Protein AF-A0A521RA82-F1 (afdb_monomer)

Secondary structure (DSSP, 8-state):
-HHHHHHHHHHHHHHTT-S--TTS---HHHHTT---S--TT--HHHHHHHTT-----TTSS-HHHHHHHHHHTT-TT-TTBTTTB---SS----TT----SS--TT--GGGS----TT-TTEETTTTEEB-SSGGGGTTSEEEEE--SSTT--PPPEEEEE-TTTHHHHHHHHHHHT-SSEEEEEEESSPP-THHHHHHHHHHHHHHHHT---EEEEEEE--SS----HHHHHHHHTTTGGGSTT---EEEEEEEEEE-TTTTS-S-EE----EEEETT-

Nearest PDB structures (foldseek):
  1v0s-assembly1_A  TM=8.852E-01  e=9.600E-07  Streptomyces sp. PMF
  1v0v-assembly1_A  TM=9.010E-01  e=1.698E-06  Streptomyces sp. PMF
  1v0t-assembly1_A  TM=9.038E-01  e=2.482E-06  Streptomyces sp. PMF
  1v0w-assembly1_A  TM=8.804E-01  e=2.053E-06  Streptomyces sp. PMF
  1f0i-assembly1_A  TM=8.770E-01  e=4.677E-06  Streptomyces sp. PMF

Foldseek 3Di:
DVVVVVVVVVVVVVVVVPDDQQPDPDDPVVLVVPQDPDDPSNDPVSLCVVLVQDQFDPPDPCSPVVNVVSVCSSVVPCPCEVPVDYDDPPDDQPPPNDDDFLPDPPDDPVPWDDADAPDDQPDPQQRFHWDDAQVVQPRFGWDFAFDPAAPDPDDTTIGTDTRGLVVLRVVLVQLLPFQAEKEWEAEDDDDDRSNLSSLLRSLLNQQQVLHQYEYEYEYWYFPDDWYPQVVSQCSSCVNSVPRPNGNYHYYGDYDWPDDCVDPDSHGGTGHDGDMQGPND

pLDDT: mean 85.61, std 17.02, range [41.25, 98.88]

Solvent-accessible surface area (backbone atoms only — not comparable to full-atom values): 16487 Å² total; per-residue (Å²): 119,70,71,63,54,56,53,50,53,50,52,51,57,58,60,66,71,67,62,78,65,53,83,54,89,61,56,67,78,56,57,66,72,67,76,66,83,90,51,99,76,54,51,70,67,57,50,30,63,77,49,69,46,60,84,56,54,81,86,50,98,54,33,65,63,46,37,52,56,33,54,42,54,81,36,84,83,51,84,43,60,78,74,80,48,77,88,84,78,90,82,80,80,57,101,72,61,81,83,63,75,64,78,65,82,100,60,59,77,89,76,53,38,69,73,62,77,79,49,90,80,27,44,82,71,56,23,29,44,61,34,94,42,46,85,71,25,78,80,26,42,46,38,75,50,79,65,94,54,64,93,59,95,64,81,73,42,33,26,33,28,30,58,54,51,62,52,34,54,54,53,19,55,55,59,40,64,45,64,47,29,35,42,37,36,31,45,56,72,72,77,56,63,44,47,35,40,20,51,19,50,16,46,23,38,35,14,66,66,48,39,60,28,44,35,42,36,43,31,11,36,62,83,93,62,77,62,65,33,68,62,51,45,54,60,39,40,56,67,26,74,74,38,84,73,44,42,53,47,80,48,55,45,59,41,59,81,33,44,74,92,49,104,38,81,35,75,39,47,50,73,55,77,50,77,42,39,61,88,103

Sequence (280 aa):
MFGRIVLLLIFVLVGSCSGDLPSSSMDGARAERAFGLLRSSASLVALMRDRDIRPPDLSAPDPLQQLRQELAKSDPSGAFAGMTYDLTRGNTLTVDWLVQTPNRWGRRADDLTWFAMGCKECEPDISLPICATDADCNGGTCAAIWPRTPGRRTTARKVCLGHSDALPVRIHDLVASARDSVDIVELQPAPSGRFTAALRAAIAQLAFSRRKVEVRVLIGQFPPEGVDAAAFLKELVETARSVPGSRVTVSVSAMRSCTVLESCNSFSWNHGKFIVVDGR

Mean predicted aligned error: 9.51 Å

Radius of gyration: 24.79 Å; Cα contacts (8 Å, |Δi|>4): 405; chains: 1; bounding box: 59×73×59 Å

Structure (mmCIF, N/CA/C/O backbone):
data_AF-A0A521RA82-F1
#
_entry.id   AF-A0A521RA82-F1
#
loop_
_atom_site.group_PDB
_atom_site.id
_atom_site.type_symbol
_atom_site.label_atom_id
_atom_site.label_alt_id
_atom_site.label_comp_id
_atom_site.label_asym_id
_atom_site.label_entity_id
_atom_site.label_seq_id
_atom_site.pdbx_PDB_ins_code
_atom_site.Cartn_x
_atom_site.Cartn_y
_atom_site.Cartn_z
_atom_site.occupancy
_atom_site.B_iso_or_equiv
_atom_site.auth_seq_id
_atom_site.auth_comp_id
_atom_site.auth_asym_id
_atom_site.auth_atom_id
_atom_site.pdbx_PDB_model_num
ATOM 1 N N . MET A 1 1 ? 27.747 53.026 -10.487 1.00 52.88 1 MET A N 1
ATOM 2 C CA . MET A 1 1 ? 27.985 51.743 -9.782 1.00 52.88 1 MET A CA 1
ATOM 3 C C . MET A 1 1 ? 26.720 50.878 -9.703 1.00 52.88 1 MET A C 1
ATOM 5 O O . MET A 1 1 ? 26.810 49.697 -10.001 1.00 52.88 1 MET A O 1
ATOM 9 N N . PHE A 1 2 ? 25.538 51.458 -9.447 1.00 50.78 2 PHE A N 1
ATOM 10 C CA . PHE A 1 2 ? 24.244 50.746 -9.430 1.00 50.78 2 PHE A CA 1
ATOM 11 C C . PHE A 1 2 ? 23.845 50.045 -10.746 1.00 50.78 2 PHE A C 1
ATOM 13 O O . PHE A 1 2 ? 23.372 48.915 -10.715 1.00 50.78 2 PHE A O 1
ATOM 20 N N . GLY A 1 3 ? 24.104 50.651 -11.912 1.00 47.03 3 GLY A N 1
ATOM 21 C CA . GLY A 1 3 ? 23.714 50.061 -13.206 1.00 47.03 3 GLY A CA 1
ATOM 22 C C . GLY A 1 3 ? 24.419 48.743 -13.564 1.00 47.03 3 GLY A C 1
ATOM 23 O O . GLY A 1 3 ? 23.848 47.919 -14.269 1.00 47.03 3 GLY A O 1
ATOM 24 N N . ARG A 1 4 ? 25.631 48.499 -13.040 1.00 49.22 4 ARG A N 1
ATOM 25 C CA . ARG A 1 4 ? 26.371 47.244 -13.280 1.00 49.22 4 ARG A CA 1
ATOM 26 C C . ARG A 1 4 ? 25.844 46.072 -12.445 1.00 49.22 4 ARG A C 1
ATOM 28 O O . ARG A 1 4 ? 25.931 44.940 -12.898 1.00 49.22 4 ARG A O 1
ATOM 35 N N . ILE A 1 5 ? 25.272 46.342 -11.270 1.00 57.19 5 ILE A N 1
ATOM 36 C CA . ILE A 1 5 ? 24.710 45.314 -10.377 1.00 57.19 5 ILE A CA 1
ATOM 37 C C . ILE A 1 5 ? 23.342 44.846 -10.894 1.00 57.19 5 ILE A C 1
ATOM 39 O O . ILE A 1 5 ? 23.067 43.650 -10.904 1.00 57.19 5 ILE A O 1
ATOM 43 N N . VAL A 1 6 ? 22.523 45.769 -11.409 1.00 61.41 6 VAL A N 1
ATOM 44 C CA . VAL A 1 6 ? 21.220 45.438 -12.013 1.00 61.41 6 VAL A CA 1
ATOM 45 C C . VAL A 1 6 ? 21.391 44.591 -13.278 1.00 61.41 6 VAL A C 1
ATOM 47 O O . VAL A 1 6 ? 20.673 43.610 -13.454 1.00 61.41 6 VAL A O 1
ATOM 50 N N . LEU A 1 7 ? 22.383 44.897 -14.124 1.00 52.72 7 LEU A N 1
ATOM 51 C CA . LEU A 1 7 ? 22.653 44.098 -15.325 1.00 52.72 7 LEU A CA 1
ATOM 52 C C . LEU A 1 7 ? 23.133 42.673 -14.992 1.00 52.72 7 LEU A C 1
ATOM 54 O O . LEU A 1 7 ? 22.752 41.726 -15.672 1.00 52.72 7 LEU A O 1
ATOM 58 N N . LEU A 1 8 ? 23.934 42.514 -13.932 1.00 54.47 8 LEU A N 1
ATOM 59 C CA . LEU A 1 8 ? 24.414 41.209 -13.458 1.00 54.47 8 LEU A CA 1
ATOM 60 C C . LEU A 1 8 ? 23.275 40.348 -12.894 1.00 54.47 8 LEU A C 1
ATOM 62 O O . LEU A 1 8 ? 23.209 39.162 -13.196 1.00 54.47 8 LEU A O 1
ATOM 66 N N . LEU A 1 9 ? 22.341 40.945 -12.147 1.00 54.53 9 LEU A N 1
ATOM 67 C CA . LEU A 1 9 ? 21.148 40.252 -11.646 1.00 54.53 9 LEU A CA 1
ATOM 68 C C . LEU A 1 9 ? 20.212 39.806 -12.777 1.00 54.53 9 LEU A C 1
ATOM 70 O O . LEU A 1 9 ? 19.693 38.694 -12.727 1.00 54.53 9 LEU A O 1
ATOM 74 N N . ILE A 1 10 ? 20.042 40.624 -13.821 1.00 56.25 10 ILE A N 1
ATOM 75 C CA . ILE A 1 10 ? 19.239 40.258 -14.997 1.00 56.25 10 ILE A CA 1
ATOM 76 C C . ILE A 1 10 ? 19.917 39.132 -15.795 1.00 56.25 10 ILE A C 1
ATOM 78 O O . ILE A 1 10 ? 19.240 38.192 -16.197 1.00 56.25 10 ILE A O 1
ATOM 82 N N . PHE A 1 11 ? 21.244 39.156 -15.972 1.00 52.31 11 PHE A N 1
ATOM 83 C CA . PHE A 1 11 ? 21.958 38.062 -16.648 1.00 52.31 11 PHE A CA 1
ATOM 84 C C . PHE A 1 11 ? 21.921 36.744 -15.864 1.00 52.31 11 PHE A C 1
ATOM 86 O O . PHE A 1 11 ? 21.787 35.685 -16.474 1.00 52.31 11 PHE A O 1
ATOM 93 N N . VAL A 1 12 ? 21.976 36.794 -14.528 1.00 53.94 12 VAL A N 1
ATOM 94 C CA . VAL A 1 12 ? 21.798 35.604 -13.682 1.00 53.94 12 VAL A CA 1
ATOM 95 C C . VAL A 1 12 ? 20.363 35.077 -13.793 1.00 53.94 12 VAL A C 1
ATOM 97 O O . VAL A 1 12 ? 20.180 33.893 -14.047 1.00 53.94 12 VAL A O 1
ATOM 100 N N . LEU A 1 13 ? 19.344 35.941 -13.723 1.00 49.44 13 LEU A N 1
ATOM 101 C CA . LEU A 1 13 ? 17.934 35.536 -13.844 1.00 49.44 13 LEU A CA 1
ATOM 102 C C . LEU A 1 13 ? 17.573 34.970 -15.229 1.00 49.44 13 LEU A C 1
ATOM 104 O O . LEU A 1 13 ? 16.792 34.028 -15.315 1.00 49.44 13 LEU A O 1
ATOM 108 N N . VAL A 1 14 ? 18.153 35.492 -16.314 1.00 48.94 14 VAL A N 1
ATOM 109 C CA . VAL A 1 14 ? 17.905 34.982 -17.677 1.00 48.94 14 VAL A CA 1
ATOM 110 C C . VAL A 1 14 ? 18.719 33.706 -17.961 1.00 48.94 14 VAL A C 1
ATOM 112 O O . VAL A 1 14 ? 18.243 32.813 -18.665 1.00 48.94 14 VAL A O 1
ATOM 115 N N . GLY A 1 15 ? 19.902 33.554 -17.354 1.00 43.66 15 GLY A N 1
ATOM 116 C CA . GLY A 1 15 ? 20.693 32.318 -17.408 1.00 43.66 15 GLY A CA 1
ATOM 117 C C . GLY A 1 15 ? 20.092 31.162 -16.597 1.00 43.66 15 GLY A C 1
ATOM 118 O O . GLY A 1 15 ? 20.256 30.005 -16.969 1.00 43.66 15 GLY A O 1
ATOM 119 N N . SER A 1 16 ? 19.345 31.452 -15.528 1.00 44.41 16 SER A N 1
ATOM 120 C CA . SER A 1 16 ? 18.699 30.432 -14.686 1.00 44.41 16 SER A CA 1
ATOM 121 C C . SER A 1 16 ? 17.371 29.895 -15.236 1.00 44.41 16 SER A C 1
ATOM 123 O O . SER A 1 16 ? 16.9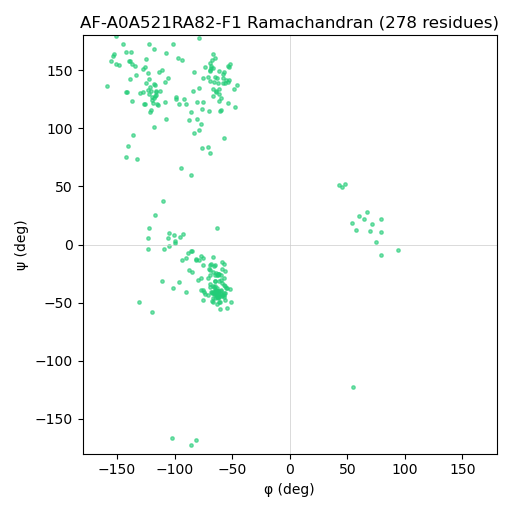06 28.861 -14.769 1.00 44.41 16 SER A O 1
ATOM 125 N N . CYS A 1 17 ? 16.772 30.549 -16.237 1.00 45.69 17 CYS A N 1
ATOM 126 C CA . CYS A 1 17 ? 15.501 30.123 -16.845 1.00 45.69 17 CYS A CA 1
ATOM 127 C C . CYS A 1 17 ? 15.664 29.356 -18.168 1.00 45.69 17 CYS A C 1
ATOM 129 O O . CYS A 1 17 ? 14.669 28.989 -18.787 1.00 45.69 17 CYS A O 1
ATOM 131 N N . SER A 1 18 ? 16.900 29.129 -18.623 1.00 44.88 18 SER A N 1
ATOM 132 C CA . SER A 1 18 ? 17.205 28.403 -19.868 1.00 44.88 18 SER A CA 1
ATOM 133 C C . SER A 1 18 ? 17.746 26.987 -19.637 1.00 44.88 18 SER A C 1
ATOM 135 O O . SER A 1 18 ? 18.104 26.304 -20.594 1.00 44.88 18 SER A O 1
ATOM 137 N N . GLY A 1 19 ? 17.773 26.520 -18.385 1.00 46.25 19 GLY A N 1
ATOM 138 C CA . GLY A 1 19 ? 18.046 25.120 -18.084 1.00 46.25 19 GLY A CA 1
ATOM 139 C C . GLY A 1 19 ? 16.866 24.261 -18.522 1.00 46.25 19 GLY A C 1
ATOM 140 O O . GLY A 1 19 ? 15.773 24.401 -17.975 1.00 46.25 19 GLY A O 1
ATOM 141 N N . ASP A 1 20 ? 17.080 23.383 -19.503 1.00 45.56 20 ASP A N 1
ATOM 142 C CA . ASP A 1 20 ? 16.155 22.288 -19.788 1.00 45.56 20 ASP A CA 1
ATOM 143 C C . ASP A 1 20 ? 15.812 21.601 -18.461 1.00 45.56 20 ASP A C 1
ATOM 145 O O . ASP A 1 20 ? 16.700 21.088 -17.779 1.00 45.56 20 ASP A O 1
ATOM 149 N N . LEU A 1 21 ? 14.533 21.611 -18.073 1.00 41.25 21 LEU A N 1
ATOM 150 C CA . LEU A 1 21 ? 14.082 20.842 -16.919 1.00 41.25 21 LEU A CA 1
ATOM 151 C C . LEU A 1 21 ? 14.402 19.371 -17.210 1.00 41.25 21 LEU A C 1
ATOM 153 O O . LEU A 1 21 ? 13.830 18.815 -18.163 1.00 41.25 21 LEU A O 1
ATOM 157 N N . PRO A 1 22 ? 15.294 18.725 -16.439 1.00 43.75 22 PRO A N 1
ATOM 158 C CA . PRO A 1 22 ? 15.576 17.319 -16.652 1.00 43.75 22 PRO A CA 1
ATOM 159 C C . PRO A 1 22 ? 14.277 16.548 -16.437 1.00 43.75 22 PRO A C 1
ATOM 161 O O . PRO A 1 22 ? 13.537 16.824 -15.498 1.00 43.75 22 PRO A O 1
ATOM 164 N N . SER A 1 23 ? 13.954 15.617 -17.335 1.00 44.69 23 SER A N 1
ATOM 165 C CA . SER A 1 23 ? 12.696 14.847 -17.321 1.00 44.69 23 SER A CA 1
ATOM 166 C C . SER A 1 23 ? 11.390 15.655 -17.427 1.00 44.69 23 SER A C 1
ATOM 168 O O . SER A 1 23 ? 10.325 15.147 -17.082 1.00 44.69 23 SER A O 1
ATOM 170 N N . SER A 1 24 ? 11.414 16.865 -17.999 1.00 43.59 24 SER A N 1
ATOM 171 C CA . SER A 1 24 ? 10.218 17.318 -18.723 1.00 43.59 24 SER A CA 1
ATOM 172 C C . SER A 1 24 ? 9.915 16.294 -19.823 1.00 43.59 24 SER A C 1
ATOM 174 O O . SER A 1 24 ? 10.842 15.699 -20.379 1.00 43.59 24 SER A O 1
ATOM 176 N N . SER A 1 25 ? 8.637 16.025 -20.107 1.00 41.50 25 SER A N 1
ATOM 177 C CA . SER A 1 25 ? 8.243 15.225 -21.268 1.00 41.50 25 SER A CA 1
ATOM 178 C C . SER A 1 25 ? 8.814 15.903 -22.512 1.00 41.50 25 SER A C 1
ATOM 180 O O . SER A 1 25 ? 8.231 16.851 -23.038 1.00 41.50 25 SER A O 1
ATOM 182 N N . MET A 1 26 ? 10.016 15.496 -22.913 1.00 43.00 26 MET A N 1
ATOM 183 C CA . MET A 1 26 ? 10.663 16.043 -24.086 1.00 43.00 26 MET A CA 1
ATOM 184 C C . MET A 1 26 ? 9.804 15.660 -25.277 1.00 43.00 26 MET A C 1
ATOM 186 O O . MET A 1 26 ? 9.419 14.500 -25.425 1.00 43.00 26 MET A O 1
ATOM 190 N N . ASP A 1 27 ? 9.519 16.644 -26.122 1.00 43.75 27 ASP A N 1
ATOM 191 C CA . ASP A 1 27 ? 8.992 16.384 -27.451 1.00 43.75 27 ASP A CA 1
ATOM 192 C C . ASP A 1 27 ? 9.849 15.293 -28.119 1.00 43.75 27 ASP A C 1
ATOM 194 O O . ASP A 1 27 ? 11.086 15.334 -28.046 1.00 43.75 27 ASP A O 1
ATOM 198 N N . GLY A 1 28 ? 9.198 14.301 -28.733 1.00 47.00 28 GLY A N 1
ATOM 199 C CA . GLY A 1 28 ? 9.854 13.126 -29.306 1.00 47.00 28 GLY A CA 1
ATOM 200 C C . GLY A 1 28 ? 10.998 13.518 -30.242 1.00 47.00 28 GLY A C 1
ATOM 201 O O . GLY A 1 28 ? 12.084 12.956 -30.157 1.00 47.00 28 GLY A O 1
ATOM 202 N N . ALA A 1 29 ? 10.828 14.594 -31.015 1.00 48.34 29 ALA A N 1
ATOM 203 C CA . ALA A 1 29 ? 11.841 15.117 -31.933 1.00 48.34 29 ALA A CA 1
ATOM 204 C C . ALA A 1 29 ? 13.079 15.752 -31.251 1.00 48.34 29 ALA A C 1
ATOM 206 O O . ALA A 1 29 ? 14.111 15.970 -31.897 1.00 48.34 29 ALA A O 1
ATOM 207 N N . ARG A 1 30 ? 13.005 16.115 -29.963 1.00 48.03 30 ARG A N 1
ATOM 208 C CA . ARG A 1 30 ? 14.155 16.576 -29.156 1.00 48.03 30 ARG A CA 1
ATOM 209 C C . ARG A 1 30 ? 14.846 15.420 -28.448 1.00 48.03 30 ARG A C 1
ATOM 211 O O . ARG A 1 30 ? 16.074 15.373 -28.471 1.00 48.03 30 ARG A O 1
ATOM 218 N N . ALA A 1 31 ? 14.079 14.471 -27.910 1.00 49.38 31 ALA A N 1
ATOM 219 C CA . ALA A 1 31 ? 14.633 13.214 -27.411 1.00 49.38 31 ALA A CA 1
ATOM 220 C C . ALA A 1 31 ? 15.433 12.501 -28.515 1.00 49.38 31 ALA A C 1
ATOM 222 O O . ALA A 1 31 ? 16.502 11.958 -28.248 1.00 49.38 31 ALA A O 1
ATOM 223 N N . GLU A 1 32 ? 14.970 12.610 -29.767 1.00 48.34 32 GLU A N 1
ATOM 224 C CA . GLU A 1 32 ? 15.636 12.008 -30.917 1.00 48.34 32 GLU A CA 1
ATOM 225 C C . GLU A 1 32 ? 16.971 12.634 -31.328 1.00 48.34 32 GLU A C 1
ATOM 227 O O . GLU A 1 32 ? 17.790 11.988 -31.977 1.00 48.34 32 GLU A O 1
ATOM 232 N N . ARG A 1 33 ? 17.235 13.879 -30.930 1.00 50.38 33 ARG A N 1
ATOM 233 C CA . ARG A 1 33 ? 18.490 14.574 -31.256 1.00 50.38 33 ARG A CA 1
ATOM 234 C C . ARG A 1 33 ? 19.558 14.443 -30.171 1.00 50.38 33 ARG A C 1
ATOM 236 O O . ARG A 1 33 ? 20.717 14.741 -30.435 1.00 50.38 33 ARG A O 1
ATOM 243 N N . ALA A 1 34 ? 19.190 13.975 -28.979 1.00 49.00 34 ALA A N 1
ATOM 244 C CA . ALA A 1 34 ? 20.091 13.815 -27.836 1.00 49.00 34 ALA A CA 1
ATOM 245 C C . ALA A 1 34 ? 20.719 12.407 -27.728 1.00 49.00 34 ALA A C 1
ATOM 247 O O . ALA A 1 34 ? 21.352 12.097 -26.717 1.00 49.00 34 ALA A O 1
ATOM 248 N N . PHE A 1 35 ? 20.555 11.547 -28.741 1.00 48.12 35 PHE A N 1
ATOM 249 C CA . PHE A 1 35 ? 21.094 10.183 -28.756 1.00 48.12 35 PHE A CA 1
ATOM 250 C C . PHE A 1 35 ? 22.625 10.166 -28.904 1.00 48.12 35 PHE A C 1
ATOM 252 O O . PHE A 1 35 ? 23.171 10.037 -29.997 1.00 48.12 35 PHE A O 1
ATOM 259 N N . GLY A 1 36 ? 23.324 10.312 -27.779 1.00 51.91 36 GLY A N 1
ATOM 260 C CA . GLY A 1 36 ? 24.731 9.948 -27.621 1.00 51.91 36 GLY A CA 1
ATOM 261 C C . GLY A 1 36 ? 24.901 8.615 -26.881 1.00 51.91 36 GLY A C 1
ATOM 262 O O . GLY A 1 36 ? 23.941 7.875 -26.679 1.00 51.91 36 GLY A O 1
ATOM 263 N N . LEU A 1 37 ? 26.135 8.341 -26.438 1.00 53.78 37 LEU A N 1
ATOM 264 C CA . LEU A 1 37 ? 26.490 7.223 -25.549 1.00 53.78 37 LEU A CA 1
ATOM 265 C C . LEU A 1 37 ? 25.511 7.112 -24.368 1.00 53.78 37 LEU A C 1
ATOM 267 O O . LEU A 1 37 ? 25.193 8.129 -23.745 1.00 53.78 37 LEU A O 1
ATOM 271 N N . LEU A 1 38 ? 25.090 5.888 -24.025 1.00 57.03 38 LEU A N 1
ATOM 272 C CA . LEU A 1 38 ? 24.274 5.634 -22.836 1.00 57.03 38 LEU A CA 1
ATOM 273 C C . LEU A 1 38 ? 24.955 6.222 -21.589 1.00 57.03 38 LEU A C 1
ATOM 275 O O . LEU A 1 38 ? 26.082 5.868 -21.243 1.00 57.03 38 LEU A O 1
ATOM 279 N N . ARG A 1 39 ? 24.251 7.126 -20.909 1.00 64.56 39 ARG A N 1
ATOM 280 C CA . ARG A 1 39 ? 24.611 7.675 -19.594 1.00 64.56 39 ARG A CA 1
ATOM 281 C C . ARG A 1 39 ? 23.515 7.312 -18.599 1.00 64.56 39 ARG A C 1
ATOM 283 O O . ARG A 1 39 ? 22.420 6.931 -19.002 1.00 64.56 39 ARG A O 1
ATOM 290 N N . SER A 1 40 ? 23.768 7.503 -17.307 1.00 59.91 40 SER A N 1
ATOM 291 C CA . SER A 1 40 ? 22.768 7.302 -16.245 1.00 59.91 40 SER A CA 1
ATOM 292 C C . SER A 1 40 ? 21.490 8.141 -16.414 1.00 59.91 40 SER A C 1
ATOM 294 O O . SER A 1 40 ? 20.476 7.832 -15.801 1.00 59.91 40 SER A O 1
ATOM 296 N N . SER A 1 41 ? 21.521 9.178 -17.256 1.00 59.88 41 SER A N 1
ATOM 297 C CA . SER A 1 41 ? 20.381 10.031 -17.609 1.00 59.88 41 SER A CA 1
ATOM 298 C C . SER A 1 41 ? 19.738 9.697 -18.964 1.00 59.88 41 SER A C 1
ATOM 300 O O . SER A 1 41 ? 18.933 10.487 -19.458 1.00 59.88 41 SER A O 1
ATOM 302 N N . ALA A 1 42 ? 20.130 8.603 -19.627 1.00 69.38 42 ALA A N 1
ATOM 303 C CA . ALA A 1 42 ? 19.531 8.209 -20.900 1.00 69.38 42 ALA A CA 1
ATOM 304 C C . ALA A 1 42 ? 18.035 7.907 -20.716 1.00 69.38 42 ALA A C 1
ATOM 306 O O . ALA A 1 42 ? 17.631 7.288 -19.731 1.00 69.38 42 ALA A O 1
ATOM 307 N N . SER A 1 43 ? 17.203 8.342 -21.666 1.00 71.50 43 SER A N 1
ATOM 308 C CA . SER A 1 43 ? 15.771 8.040 -21.619 1.00 71.50 43 SER A CA 1
ATOM 309 C C . SER A 1 43 ? 15.530 6.539 -21.798 1.00 71.50 43 SER A C 1
ATOM 311 O O . SER A 1 43 ? 16.283 5.855 -22.495 1.00 71.50 43 SER A O 1
ATOM 313 N N . LEU A 1 44 ? 14.434 6.030 -21.226 1.00 76.00 44 LEU A N 1
ATOM 314 C CA . LEU A 1 44 ? 14.036 4.629 -21.396 1.00 76.00 44 LEU A CA 1
ATOM 315 C C . LEU A 1 44 ? 13.918 4.249 -22.882 1.00 76.00 44 LEU A C 1
ATOM 317 O O . LEU A 1 44 ? 14.341 3.172 -23.277 1.00 76.00 44 LEU A O 1
ATOM 321 N N . VAL A 1 45 ? 13.420 5.159 -23.725 1.00 79.12 45 VAL A N 1
ATOM 322 C CA . VAL A 1 45 ? 13.298 4.938 -25.175 1.00 79.12 45 VAL A CA 1
ATOM 323 C C . VAL A 1 45 ? 14.667 4.784 -25.845 1.00 79.12 45 VAL A C 1
ATOM 325 O O . VAL A 1 45 ? 14.828 3.913 -26.697 1.00 79.12 45 VAL A O 1
ATOM 328 N N . ALA A 1 46 ? 15.660 5.594 -25.459 1.00 81.12 46 ALA A N 1
ATOM 329 C CA . ALA A 1 46 ? 17.025 5.457 -25.967 1.00 81.12 46 ALA A CA 1
ATOM 330 C C . ALA A 1 46 ? 17.627 4.104 -25.563 1.00 81.12 46 ALA A C 1
ATOM 332 O O . ALA A 1 46 ? 18.202 3.419 -26.405 1.00 81.12 46 ALA A O 1
ATOM 333 N N . LEU A 1 47 ? 17.428 3.696 -24.304 1.00 83.94 47 LEU A N 1
ATOM 334 C CA . LEU A 1 47 ? 17.872 2.398 -23.797 1.00 83.94 47 LEU A CA 1
ATOM 335 C C . LEU A 1 47 ? 17.208 1.236 -24.548 1.00 83.94 47 LEU A C 1
ATOM 337 O O . LEU A 1 47 ? 17.894 0.302 -24.952 1.00 83.94 47 LEU A O 1
ATOM 341 N N . MET A 1 48 ? 15.893 1.304 -24.775 1.00 88.19 48 MET A N 1
ATOM 342 C CA . MET A 1 48 ? 15.161 0.277 -25.518 1.00 88.19 48 MET A CA 1
ATOM 343 C C . MET A 1 48 ? 15.654 0.149 -26.962 1.00 88.19 48 MET A C 1
ATOM 345 O O . MET A 1 48 ? 15.816 -0.969 -27.440 1.00 88.19 48 MET A O 1
ATOM 349 N N . ARG A 1 49 ? 15.923 1.271 -27.646 1.00 87.31 49 ARG A N 1
ATOM 350 C CA . ARG A 1 49 ? 16.466 1.268 -29.016 1.00 87.31 49 ARG A CA 1
ATOM 351 C C . ARG A 1 49 ? 17.890 0.707 -29.061 1.00 87.31 49 ARG A C 1
ATOM 353 O O . ARG A 1 49 ? 18.154 -0.175 -29.868 1.00 87.31 49 ARG A O 1
ATOM 360 N N . ASP A 1 50 ? 18.780 1.192 -28.195 1.00 89.44 50 ASP A N 1
ATOM 361 C CA . ASP A 1 50 ? 20.185 0.754 -28.131 1.00 89.44 50 ASP A CA 1
ATOM 362 C C . ASP A 1 50 ? 20.309 -0.748 -27.848 1.00 89.44 50 ASP A C 1
ATOM 364 O O . ASP A 1 50 ? 21.125 -1.442 -28.450 1.00 89.44 50 ASP A O 1
ATOM 368 N N . ARG A 1 51 ? 19.461 -1.263 -26.953 1.00 91.44 51 ARG A N 1
ATOM 369 C CA . ARG A 1 51 ? 19.497 -2.659 -26.507 1.00 91.44 51 ARG A CA 1
ATOM 370 C C . ARG A 1 51 ? 18.550 -3.584 -27.262 1.00 91.44 51 ARG A C 1
ATOM 372 O O . ARG A 1 51 ? 18.442 -4.742 -26.875 1.00 91.44 51 ARG A O 1
ATOM 379 N N . ASP A 1 52 ? 17.889 -3.095 -28.314 1.00 95.31 52 ASP A N 1
ATOM 380 C CA . ASP A 1 52 ? 16.856 -3.819 -29.074 1.00 95.31 52 ASP A CA 1
ATOM 381 C C . ASP A 1 52 ? 15.855 -4.536 -28.147 1.00 95.31 52 ASP A C 1
ATOM 383 O O . ASP A 1 52 ? 15.611 -5.741 -28.260 1.00 95.31 52 ASP A O 1
ATOM 387 N N . ILE A 1 53 ? 15.329 -3.793 -27.168 1.00 94.88 53 ILE A N 1
ATOM 388 C CA . ILE A 1 53 ? 14.291 -4.264 -26.246 1.00 94.88 53 ILE A CA 1
ATOM 389 C C . ILE A 1 53 ? 12.948 -4.153 -26.952 1.00 94.88 53 ILE A C 1
ATOM 391 O O . ILE A 1 53 ? 12.534 -3.063 -27.358 1.00 94.88 53 ILE A O 1
ATOM 395 N N . ARG A 1 54 ? 12.246 -5.276 -27.064 1.00 94.69 54 ARG A N 1
ATOM 396 C CA . ARG A 1 54 ? 10.980 -5.383 -27.789 1.00 94.69 54 ARG A CA 1
ATOM 397 C C . ARG A 1 54 ? 9.816 -5.671 -26.840 1.00 94.69 54 ARG A C 1
ATOM 399 O O . ARG A 1 54 ? 10.002 -6.343 -25.826 1.00 94.69 54 ARG A O 1
ATOM 406 N N . PRO A 1 55 ? 8.599 -5.194 -27.155 1.00 92.62 55 PRO A N 1
ATOM 407 C CA . PRO A 1 55 ? 7.394 -5.671 -26.490 1.00 92.62 55 PRO A CA 1
ATOM 408 C C . PRO A 1 55 ? 7.246 -7.194 -26.653 1.00 92.62 55 PRO A C 1
ATOM 410 O O . PRO A 1 55 ? 7.627 -7.721 -27.703 1.00 92.62 55 PRO A O 1
ATOM 413 N N . PRO A 1 56 ? 6.684 -7.904 -25.659 1.00 92.56 56 PRO A N 1
ATOM 414 C CA . PRO A 1 56 ? 6.433 -9.333 -25.791 1.00 92.56 56 PRO A CA 1
ATOM 415 C C . PRO A 1 56 ? 5.377 -9.598 -26.872 1.00 92.56 56 PRO A C 1
ATOM 417 O O . PRO A 1 56 ? 4.373 -8.889 -26.972 1.00 92.56 56 PRO A O 1
ATOM 420 N N . ASP A 1 57 ? 5.592 -10.646 -27.662 1.00 94.88 57 ASP A N 1
ATOM 421 C CA . ASP A 1 57 ? 4.605 -11.190 -28.585 1.00 94.88 57 ASP A CA 1
ATOM 422 C C . ASP A 1 57 ? 3.588 -12.006 -27.786 1.00 94.88 57 ASP A C 1
ATOM 424 O O . ASP A 1 57 ? 3.850 -13.129 -27.357 1.00 94.88 57 ASP A O 1
ATOM 428 N N . LEU A 1 58 ? 2.404 -11.429 -27.587 1.00 94.56 58 LEU A N 1
ATOM 429 C CA . LEU A 1 58 ? 1.327 -12.050 -26.815 1.00 94.56 58 LEU A CA 1
ATOM 430 C C . LEU A 1 58 ? 0.745 -13.310 -27.479 1.00 94.56 58 L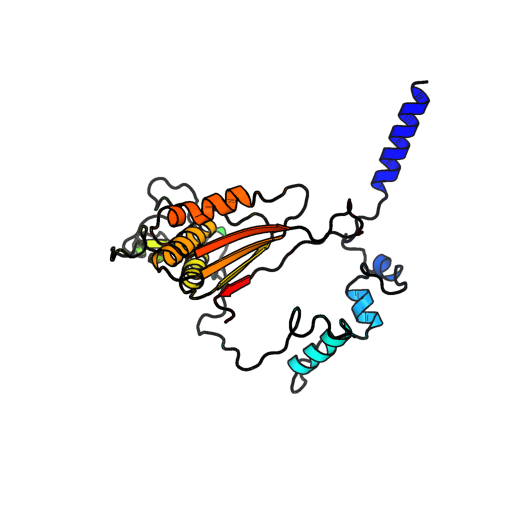EU A C 1
ATOM 432 O O . LEU A 1 58 ? -0.027 -14.017 -26.835 1.00 94.56 58 LEU A O 1
ATOM 436 N N . SER A 1 59 ? 1.092 -13.590 -28.740 1.00 95.25 59 SER A N 1
ATOM 437 C CA . SER A 1 59 ? 0.708 -14.820 -29.441 1.00 95.25 59 SER A CA 1
ATOM 438 C C . SER A 1 59 ? 1.717 -15.963 -29.271 1.00 95.25 59 SER A C 1
ATOM 440 O O . SER A 1 59 ? 1.405 -17.108 -29.607 1.00 95.25 59 SER A O 1
ATOM 442 N N . ALA A 1 60 ? 2.908 -15.683 -28.730 1.00 94.12 60 ALA A N 1
ATOM 443 C CA . ALA A 1 60 ? 3.929 -16.692 -28.485 1.00 94.12 60 ALA A CA 1
ATOM 444 C C . ALA A 1 60 ? 3.511 -17.666 -27.358 1.00 94.12 60 ALA A C 1
ATOM 446 O O . ALA A 1 60 ? 2.731 -17.297 -26.481 1.00 94.12 60 ALA A O 1
ATOM 447 N N . PRO A 1 61 ? 4.056 -18.900 -27.313 1.00 93.75 61 PRO A N 1
ATOM 448 C CA . PRO A 1 61 ? 3.695 -19.882 -26.284 1.00 93.75 61 PRO A CA 1
ATOM 449 C C . PRO A 1 61 ? 4.036 -19.478 -24.838 1.00 93.75 61 PRO A C 1
ATOM 451 O O . PRO A 1 61 ? 3.398 -19.970 -23.911 1.00 93.75 61 PRO A O 1
ATOM 454 N N . ASP A 1 62 ? 5.042 -18.619 -24.633 1.00 95.00 62 ASP A N 1
ATOM 455 C CA . ASP A 1 62 ? 5.460 -18.146 -23.303 1.00 95.00 62 ASP A CA 1
ATOM 456 C C . ASP A 1 62 ? 5.866 -16.655 -23.342 1.00 95.00 62 ASP A C 1
ATOM 458 O O . ASP A 1 62 ? 7.055 -16.310 -23.337 1.00 95.00 62 ASP A O 1
ATOM 462 N N . PRO A 1 63 ? 4.881 -15.740 -23.411 1.00 95.88 63 PRO A N 1
ATOM 463 C CA . PRO A 1 63 ? 5.142 -14.307 -23.536 1.00 95.88 63 PRO A CA 1
ATOM 464 C C . PRO A 1 63 ? 5.811 -13.717 -22.285 1.00 95.88 63 PRO A C 1
ATOM 466 O O . PRO A 1 63 ? 6.500 -12.701 -22.373 1.00 95.88 63 PRO A O 1
ATOM 469 N N . LEU A 1 64 ? 5.656 -14.348 -21.114 1.00 95.31 64 LEU A N 1
ATOM 470 C CA . LEU A 1 64 ? 6.290 -13.895 -19.871 1.00 95.31 64 LEU A CA 1
ATOM 471 C C . LEU A 1 64 ? 7.780 -14.235 -19.841 1.00 95.31 64 LEU A C 1
ATOM 473 O O . LEU A 1 64 ? 8.596 -13.414 -19.419 1.00 95.31 64 LEU A O 1
ATOM 477 N N . GLN A 1 65 ? 8.156 -15.416 -20.332 1.00 95.56 65 GLN A N 1
ATOM 478 C CA . GLN A 1 65 ? 9.560 -15.772 -20.499 1.00 95.56 65 GLN A CA 1
ATOM 479 C C . GLN A 1 65 ? 10.254 -14.868 -21.523 1.00 95.56 65 GLN A C 1
ATOM 481 O O . GLN A 1 65 ? 11.394 -14.454 -21.289 1.00 95.56 65 GLN A O 1
ATOM 486 N N . GLN A 1 66 ? 9.568 -14.526 -22.618 1.00 95.56 66 GLN A N 1
ATOM 487 C CA . GLN A 1 66 ? 10.060 -13.539 -23.576 1.00 95.56 66 GLN A CA 1
ATOM 488 C C . GLN A 1 66 ? 10.244 -12.175 -22.905 1.00 95.56 66 GLN A C 1
ATOM 490 O O . GLN A 1 66 ? 11.327 -11.603 -22.981 1.00 95.56 66 GLN A O 1
ATOM 495 N N . LEU A 1 67 ? 9.241 -11.683 -22.171 1.00 95.25 67 LEU A N 1
ATOM 496 C CA . LEU A 1 67 ? 9.340 -10.413 -21.449 1.00 95.25 67 LEU A CA 1
ATOM 497 C C . LEU A 1 67 ? 10.533 -10.389 -20.483 1.00 95.25 67 LEU A C 1
ATOM 499 O O . LEU A 1 67 ? 11.258 -9.399 -20.427 1.00 95.25 67 LEU A O 1
ATOM 503 N N . ARG A 1 68 ? 10.790 -11.485 -19.759 1.00 95.25 68 ARG A N 1
ATOM 504 C CA . ARG A 1 68 ? 11.965 -11.602 -18.882 1.00 95.25 68 ARG A CA 1
ATOM 505 C C . ARG A 1 68 ? 13.279 -11.453 -19.653 1.00 95.25 68 ARG A C 1
ATOM 507 O O . ARG A 1 68 ? 14.195 -10.794 -19.170 1.00 95.25 68 ARG A O 1
ATOM 514 N N . GLN A 1 69 ? 13.387 -12.071 -20.830 1.00 94.75 69 GLN A N 1
ATOM 515 C CA . GLN A 1 69 ? 14.571 -11.954 -21.690 1.00 94.75 69 GLN A CA 1
ATOM 516 C C . GLN A 1 69 ? 14.745 -10.523 -22.210 1.00 94.75 69 GLN A C 1
ATOM 518 O O . GLN A 1 69 ? 15.859 -10.006 -22.205 1.00 94.75 69 GLN A O 1
ATOM 523 N N . GLU A 1 70 ? 13.650 -9.873 -22.603 1.00 95.19 70 GLU A N 1
ATOM 524 C CA . GLU A 1 70 ? 13.653 -8.482 -23.061 1.00 95.19 70 GLU A CA 1
ATOM 525 C C . GLU A 1 70 ? 14.047 -7.508 -21.938 1.00 95.19 70 GLU A C 1
ATOM 527 O O . GLU A 1 70 ? 14.871 -6.622 -22.155 1.00 95.19 70 GLU A O 1
ATOM 532 N N . LEU A 1 71 ? 13.561 -7.714 -20.708 1.00 92.88 71 LEU A N 1
ATOM 533 C CA . LEU A 1 71 ? 13.973 -6.931 -19.538 1.00 92.88 71 LEU A CA 1
ATOM 534 C C . LEU A 1 71 ? 15.457 -7.124 -19.204 1.00 92.88 71 LEU A C 1
ATOM 536 O O . LEU A 1 71 ? 16.147 -6.142 -18.929 1.00 92.88 71 LEU A O 1
ATOM 540 N N . ALA A 1 72 ? 15.979 -8.350 -19.289 1.00 94.69 72 ALA A N 1
ATOM 541 C CA . ALA A 1 72 ? 17.385 -8.638 -18.992 1.00 94.69 72 ALA A CA 1
ATOM 542 C C . ALA A 1 72 ? 18.366 -7.888 -19.916 1.00 94.69 72 ALA A C 1
ATOM 544 O O . ALA A 1 72 ? 19.484 -7.580 -19.510 1.00 94.69 72 ALA A O 1
ATOM 545 N N . LYS A 1 73 ? 17.951 -7.506 -21.132 1.00 94.75 73 LYS A N 1
ATOM 546 C CA . LYS A 1 73 ? 18.767 -6.662 -22.028 1.00 94.75 73 LYS A CA 1
ATOM 547 C C . LYS A 1 73 ? 19.053 -5.269 -21.444 1.00 94.75 73 LYS A C 1
ATOM 549 O O . LYS A 1 73 ? 20.060 -4.657 -21.806 1.00 94.75 73 LYS A O 1
ATOM 554 N N . SER A 1 74 ? 18.196 -4.773 -20.543 1.00 90.12 74 SER A N 1
ATOM 555 C CA . SER A 1 74 ? 18.397 -3.503 -19.822 1.00 90.12 74 SER A CA 1
ATOM 556 C C . SER A 1 74 ? 19.377 -3.604 -18.645 1.00 90.12 74 SER A C 1
ATOM 558 O O . SER A 1 74 ? 19.861 -2.581 -18.165 1.00 90.12 74 SER A O 1
ATOM 560 N N . ASP A 1 75 ? 19.721 -4.824 -18.226 1.00 91.12 75 ASP A N 1
ATOM 561 C CA . ASP A 1 75 ? 20.611 -5.129 -17.104 1.00 91.12 75 ASP A CA 1
ATOM 562 C C . ASP A 1 75 ? 21.652 -6.193 -17.515 1.00 91.12 75 ASP A C 1
ATOM 564 O O . ASP A 1 75 ? 21.564 -7.355 -17.116 1.00 91.12 75 ASP A O 1
ATOM 568 N N . PRO A 1 76 ? 22.665 -5.825 -18.325 1.00 89.06 76 PRO A N 1
ATOM 569 C CA . PRO A 1 76 ? 23.610 -6.790 -18.897 1.00 89.06 76 PRO A CA 1
ATOM 570 C C . PRO A 1 76 ? 24.445 -7.541 -17.854 1.00 89.06 76 PRO A C 1
ATOM 572 O O . PRO A 1 76 ? 24.920 -8.640 -18.123 1.00 89.06 76 PRO A O 1
ATOM 575 N N . SER A 1 77 ? 24.651 -6.938 -16.680 1.00 92.62 77 SER A N 1
ATOM 576 C CA . SER A 1 77 ? 25.344 -7.563 -15.550 1.00 92.62 77 SER A CA 1
ATOM 577 C C . SER A 1 77 ? 24.454 -8.495 -14.727 1.00 92.62 77 SER A C 1
ATOM 579 O O . SER A 1 77 ? 24.974 -9.209 -13.875 1.00 92.62 77 SER A O 1
ATOM 581 N N . GLY A 1 78 ? 23.133 -8.467 -14.929 1.00 92.88 78 GLY A N 1
ATOM 582 C CA . GLY A 1 78 ? 22.178 -9.161 -14.065 1.00 92.88 78 GLY A CA 1
ATOM 583 C C . GLY A 1 78 ? 22.158 -8.620 -12.632 1.00 92.88 78 GLY A C 1
ATOM 584 O O . GLY A 1 78 ? 21.775 -9.341 -11.716 1.00 92.88 78 GLY A O 1
ATOM 585 N N . ALA A 1 79 ? 22.601 -7.378 -12.415 1.00 93.62 79 ALA A N 1
ATOM 586 C CA . ALA A 1 79 ? 22.758 -6.797 -11.082 1.00 93.62 79 ALA A CA 1
ATOM 587 C C . ALA A 1 79 ? 21.409 -6.542 -10.392 1.00 93.62 79 ALA A C 1
ATOM 589 O O . ALA A 1 79 ? 21.350 -6.446 -9.168 1.00 93.62 79 ALA A O 1
ATOM 590 N N . PHE A 1 80 ? 20.334 -6.434 -11.175 1.00 92.75 80 PHE A N 1
ATOM 591 C CA . PHE A 1 80 ? 18.978 -6.165 -10.709 1.00 92.75 80 PHE A CA 1
ATOM 592 C C . PHE A 1 80 ? 18.047 -7.380 -10.839 1.00 92.75 80 PHE A C 1
ATOM 594 O O . PHE A 1 80 ? 16.892 -7.314 -10.403 1.00 92.75 80 PHE A O 1
ATOM 601 N N . ALA A 1 81 ? 18.532 -8.486 -11.410 1.00 94.81 81 ALA A N 1
ATOM 602 C CA . ALA A 1 81 ? 17.795 -9.741 -11.503 1.00 94.81 81 ALA A CA 1
ATOM 603 C C . ALA A 1 81 ? 17.515 -10.312 -10.103 1.00 94.81 81 ALA A C 1
ATOM 605 O O . ALA A 1 81 ? 18.408 -10.399 -9.262 1.00 94.81 81 ALA A O 1
ATOM 606 N N . GLY A 1 82 ? 16.263 -10.692 -9.843 1.00 94.00 82 GLY A N 1
ATOM 607 C CA . GLY A 1 82 ? 15.824 -11.175 -8.529 1.00 94.00 82 GLY A CA 1
ATOM 608 C C . GLY A 1 82 ? 15.669 -10.075 -7.470 1.00 94.00 82 GLY A C 1
ATOM 609 O O . GLY A 1 82 ? 15.339 -10.381 -6.329 1.00 94.00 82 GLY A O 1
ATOM 610 N N . MET A 1 83 ? 15.899 -8.804 -7.828 1.00 92.62 83 MET A N 1
ATOM 611 C CA . MET A 1 83 ? 15.716 -7.650 -6.936 1.00 92.62 83 MET A CA 1
ATOM 612 C C . MET A 1 83 ? 14.679 -6.671 -7.492 1.00 92.62 83 MET A C 1
ATOM 614 O O . MET A 1 83 ? 13.671 -6.402 -6.846 1.00 92.62 83 MET A O 1
ATOM 618 N N . THR A 1 84 ? 14.913 -6.153 -8.700 1.00 90.69 84 THR A N 1
ATOM 619 C CA . THR A 1 84 ? 14.032 -5.177 -9.366 1.00 90.69 84 THR A CA 1
ATOM 620 C C . THR A 1 84 ? 13.074 -5.857 -10.339 1.00 90.69 84 THR A C 1
ATOM 622 O O . THR A 1 84 ? 11.954 -5.390 -10.534 1.00 90.69 84 THR A O 1
ATOM 625 N N . TYR A 1 85 ? 13.505 -6.957 -10.957 1.00 92.88 85 TYR A N 1
ATOM 626 C CA . TYR A 1 85 ? 12.672 -7.780 -11.827 1.00 92.88 85 TYR A CA 1
ATOM 627 C C . TYR A 1 85 ? 12.937 -9.260 -11.567 1.00 92.88 85 TYR A C 1
ATOM 629 O O . TYR A 1 85 ? 14.077 -9.673 -11.351 1.00 92.88 85 TYR A O 1
ATOM 637 N N . ASP A 1 86 ? 11.877 -10.060 -11.616 1.00 95.12 86 ASP A N 1
ATOM 638 C CA . ASP A 1 86 ? 11.957 -11.513 -11.532 1.00 95.12 86 ASP A CA 1
ATOM 639 C C . ASP A 1 86 ? 10.741 -12.157 -12.215 1.00 95.12 86 ASP A C 1
ATOM 641 O O . ASP A 1 86 ? 9.697 -11.521 -12.378 1.00 95.12 86 ASP A O 1
ATOM 645 N N . LEU A 1 87 ? 10.875 -13.420 -12.622 1.00 95.94 87 LEU A N 1
ATOM 646 C CA . LEU A 1 87 ? 9.777 -14.240 -13.130 1.00 95.94 87 LEU A CA 1
ATOM 647 C C . LEU A 1 87 ? 9.583 -15.4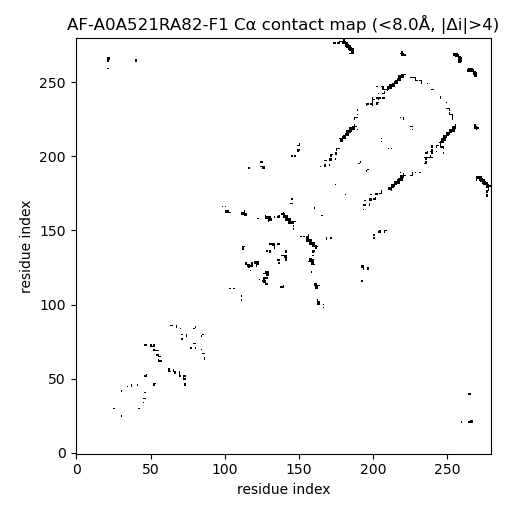38 -12.206 1.00 95.94 87 LEU A C 1
ATOM 649 O O . LEU A 1 87 ? 10.301 -16.436 -12.292 1.00 95.94 87 LEU A O 1
ATOM 653 N N . THR A 1 88 ? 8.573 -15.350 -11.350 1.00 95.44 88 THR A N 1
ATOM 654 C CA . THR A 1 88 ? 8.244 -16.394 -10.380 1.00 95.44 88 THR A CA 1
ATOM 655 C C . THR A 1 88 ? 7.124 -17.305 -10.887 1.00 95.44 88 THR A C 1
ATOM 657 O O . THR A 1 88 ? 6.366 -16.973 -11.802 1.00 95.44 88 THR A O 1
ATOM 660 N N . ARG A 1 89 ? 7.019 -18.498 -10.294 1.00 95.12 89 ARG A N 1
ATOM 661 C CA . ARG A 1 89 ? 5.977 -19.495 -10.584 1.00 95.12 89 ARG A CA 1
ATOM 662 C C . ARG A 1 89 ? 5.260 -19.883 -9.296 1.00 95.12 89 ARG A C 1
ATOM 664 O O . ARG A 1 89 ? 5.807 -19.720 -8.213 1.00 95.12 89 ARG A O 1
ATOM 671 N N . GLY A 1 90 ? 4.050 -20.426 -9.422 1.00 95.56 90 GLY A N 1
ATOM 672 C CA . GLY A 1 90 ? 3.243 -20.837 -8.266 1.00 95.56 90 GLY A CA 1
ATOM 673 C C . GLY A 1 90 ? 2.523 -19.685 -7.555 1.00 95.56 90 GLY A C 1
ATOM 674 O O . GLY A 1 90 ? 1.967 -19.895 -6.480 1.00 95.56 90 GLY A O 1
ATOM 675 N N . ASN A 1 91 ? 2.501 -18.486 -8.149 1.00 96.06 91 ASN A N 1
ATOM 676 C CA . ASN A 1 91 ? 1.697 -17.369 -7.654 1.00 96.06 91 ASN A CA 1
ATOM 677 C C . ASN A 1 91 ? 0.204 -17.719 -7.726 1.00 96.06 91 ASN A C 1
ATOM 679 O O . ASN A 1 91 ? -0.243 -18.354 -8.682 1.00 96.06 91 ASN A O 1
ATOM 683 N N . THR A 1 92 ? -0.569 -17.277 -6.735 1.00 95.81 92 THR A N 1
ATOM 684 C CA . THR A 1 92 ? -2.019 -17.500 -6.680 1.00 95.81 92 THR A CA 1
ATOM 685 C C . THR A 1 92 ? -2.746 -16.167 -6.588 1.00 95.81 92 THR A C 1
ATOM 687 O O . THR A 1 92 ? -2.399 -15.321 -5.771 1.00 95.81 92 THR A O 1
ATOM 690 N N . LEU A 1 93 ? -3.781 -15.999 -7.409 1.00 95.69 93 LEU A N 1
ATOM 691 C CA . LEU A 1 93 ? -4.723 -14.890 -7.309 1.00 95.69 93 LEU A CA 1
ATOM 692 C C . LEU A 1 93 ? -5.941 -15.361 -6.504 1.00 95.69 93 LEU A C 1
ATOM 694 O O . LEU A 1 93 ? -6.590 -16.336 -6.884 1.00 95.69 93 LEU A O 1
ATOM 698 N N . THR A 1 94 ? -6.239 -14.709 -5.379 1.00 89.81 94 THR A N 1
ATOM 699 C CA . THR A 1 94 ? -7.428 -15.022 -4.565 1.00 89.81 94 THR A CA 1
ATOM 700 C C . THR A 1 94 ? -8.720 -14.673 -5.310 1.00 89.81 94 THR A C 1
ATOM 702 O O . THR A 1 94 ? -8.703 -13.923 -6.279 1.00 89.81 94 THR A O 1
ATOM 705 N N . VAL A 1 95 ? -9.873 -15.189 -4.868 1.00 88.56 95 VAL A N 1
ATOM 706 C CA . VAL A 1 95 ? -11.182 -14.965 -5.531 1.00 88.56 95 VAL A CA 1
ATOM 707 C C . VAL A 1 95 ? -11.539 -13.472 -5.675 1.00 88.56 95 VAL A C 1
ATOM 709 O O . VAL A 1 95 ? -12.287 -13.087 -6.567 1.00 88.56 95 VAL A O 1
ATOM 712 N N . ASP A 1 96 ? -10.958 -12.618 -4.840 1.00 90.31 96 ASP A N 1
ATOM 713 C CA . ASP A 1 96 ? -11.153 -11.173 -4.766 1.00 90.31 96 ASP A CA 1
ATOM 714 C C . ASP A 1 96 ? -9.864 -10.381 -5.069 1.00 90.31 96 ASP A C 1
ATOM 716 O O . ASP A 1 96 ? -9.690 -9.259 -4.583 1.00 90.31 96 ASP A O 1
ATOM 720 N N . TRP A 1 97 ? -8.928 -10.962 -5.828 1.00 94.00 97 TRP A N 1
ATOM 721 C CA . TRP A 1 97 ? -7.596 -10.390 -6.069 1.00 94.00 97 TRP A CA 1
ATOM 722 C C . TRP A 1 97 ? -7.623 -9.003 -6.727 1.00 94.00 97 TRP A C 1
ATOM 724 O O . TRP A 1 97 ? -6.760 -8.172 -6.444 1.00 94.00 97 TRP A O 1
ATOM 734 N N . LEU A 1 98 ? -8.611 -8.734 -7.588 1.00 95.62 98 LEU A N 1
ATOM 735 C CA . LEU A 1 98 ? -8.745 -7.442 -8.251 1.00 95.62 98 LEU A CA 1
ATOM 736 C C . LEU A 1 98 ? -9.371 -6.426 -7.294 1.00 95.62 98 LEU A C 1
ATOM 738 O O . LEU A 1 98 ? -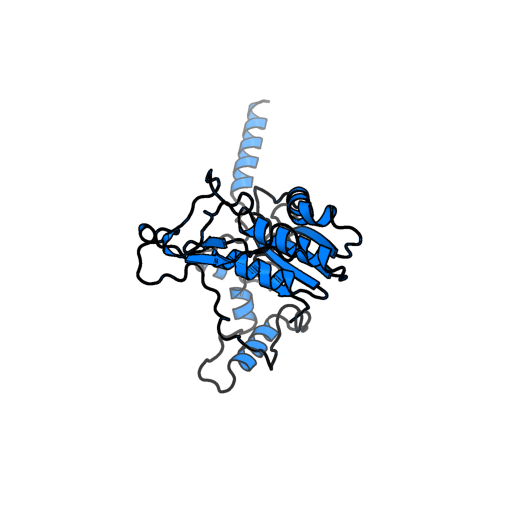10.590 -6.353 -7.125 1.00 95.62 98 LEU A O 1
ATOM 742 N N . VAL A 1 99 ? -8.514 -5.618 -6.676 1.00 94.12 99 VAL A N 1
ATOM 743 C CA . VAL A 1 99 ? -8.932 -4.542 -5.778 1.00 94.12 99 VAL A CA 1
ATOM 744 C C . VAL A 1 99 ? -9.180 -3.280 -6.590 1.00 94.12 99 VAL A C 1
ATOM 746 O O . VAL A 1 99 ? -8.243 -2.632 -7.047 1.00 94.12 99 VAL A O 1
ATOM 749 N N . GLN A 1 100 ? -10.447 -2.913 -6.757 1.00 93.50 100 GLN A N 1
ATOM 750 C CA . GLN A 1 100 ? -10.831 -1.702 -7.475 1.00 93.50 100 GLN A CA 1
ATOM 751 C C . GLN A 1 100 ? -11.565 -0.726 -6.559 1.00 93.50 100 GLN A C 1
ATOM 753 O O . GLN A 1 100 ? -12.444 -1.115 -5.789 1.00 93.50 100 GLN A O 1
ATOM 758 N N . THR A 1 101 ? -11.246 0.561 -6.688 1.00 92.31 101 THR A N 1
ATOM 759 C CA . THR A 1 101 ? -11.941 1.643 -5.991 1.00 92.31 101 THR A CA 1
ATOM 760 C C . THR A 1 101 ? -12.074 2.884 -6.895 1.00 92.31 101 THR A C 1
ATOM 762 O O . THR A 1 101 ? -11.080 3.283 -7.498 1.00 92.31 101 THR A O 1
ATOM 765 N N . PRO A 1 102 ? -13.270 3.494 -7.022 1.00 92.38 102 PRO A N 1
ATOM 766 C CA . PRO A 1 102 ? -14.562 2.885 -6.723 1.00 92.38 102 PRO A CA 1
ATOM 767 C C . PRO A 1 102 ? -14.858 1.710 -7.669 1.00 92.38 102 PRO A C 1
ATOM 769 O O . PRO A 1 102 ? -14.558 1.747 -8.863 1.00 92.38 102 PRO A O 1
ATOM 772 N N . ASN A 1 103 ? -15.508 0.668 -7.153 1.00 90.12 103 ASN A N 1
ATOM 773 C CA . ASN A 1 103 ? -16.036 -0.420 -7.981 1.00 90.12 103 ASN A CA 1
ATOM 774 C C . ASN A 1 103 ? -17.510 -0.156 -8.338 1.00 90.12 103 ASN A C 1
ATOM 776 O O . ASN A 1 103 ? -18.425 -0.813 -7.829 1.00 90.12 103 ASN A O 1
ATOM 780 N N . ARG A 1 104 ? -17.745 0.904 -9.122 1.00 91.31 104 ARG A N 1
ATOM 781 C CA . ARG A 1 104 ? -19.078 1.396 -9.513 1.00 91.31 104 ARG A CA 1
ATOM 782 C C . ARG A 1 104 ? -19.072 1.846 -10.977 1.00 91.31 104 ARG A C 1
ATOM 784 O O . ARG A 1 104 ? -18.871 3.016 -11.282 1.00 91.31 104 ARG A O 1
ATOM 791 N N . TRP A 1 105 ? -19.270 0.895 -11.883 1.00 94.06 105 TRP A N 1
ATOM 792 C CA . TRP A 1 105 ? -19.234 1.125 -13.329 1.00 94.06 105 TRP A CA 1
ATOM 793 C C . TRP A 1 105 ? -20.560 1.664 -13.878 1.00 94.06 105 TRP A C 1
ATOM 795 O O . TRP A 1 105 ? -21.629 1.327 -13.376 1.00 94.06 105 TRP A O 1
ATOM 805 N N . GLY A 1 106 ? -20.491 2.489 -14.928 1.00 96.06 106 GLY A N 1
ATOM 806 C CA . GLY A 1 106 ? -21.672 3.002 -15.639 1.00 96.06 106 GLY A CA 1
ATOM 807 C C . GLY A 1 106 ? -22.521 4.018 -14.861 1.00 96.06 106 GLY A C 1
AT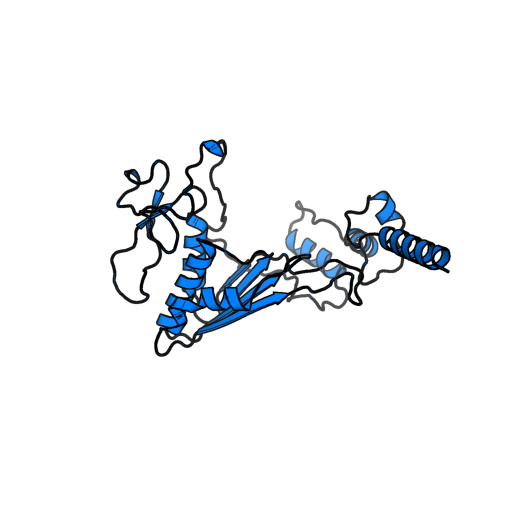OM 808 O O . GLY A 1 106 ? -23.633 4.327 -15.279 1.00 96.06 106 GLY A O 1
ATOM 809 N N . ARG A 1 107 ? -22.022 4.532 -13.731 1.00 94.50 107 ARG A N 1
ATOM 810 C CA . ARG A 1 107 ? -22.692 5.525 -12.876 1.00 94.50 107 ARG A CA 1
ATOM 811 C C . ARG A 1 107 ? -21.969 6.865 -12.958 1.00 94.50 107 ARG A C 1
ATOM 813 O O . ARG A 1 107 ? -20.755 6.888 -13.164 1.00 94.50 107 ARG A O 1
ATOM 820 N N . ARG A 1 108 ? -22.692 7.976 -12.785 1.00 95.25 108 ARG A N 1
ATOM 821 C CA . ARG A 1 108 ? -22.051 9.292 -12.648 1.00 95.25 108 ARG A CA 1
ATOM 822 C C . ARG A 1 108 ? -21.415 9.398 -11.267 1.00 95.25 108 ARG A C 1
ATOM 824 O O . ARG A 1 108 ? -21.890 8.768 -10.326 1.00 95.25 108 ARG A O 1
ATOM 831 N N . ALA A 1 109 ? -20.365 10.208 -11.146 1.00 91.69 109 ALA A N 1
ATOM 832 C CA . ALA A 1 109 ? -19.691 10.433 -9.868 1.00 91.69 109 ALA A CA 1
ATOM 833 C C . ALA A 1 109 ? -20.661 10.959 -8.793 1.00 91.69 109 ALA A C 1
ATOM 835 O O . ALA A 1 109 ? -20.662 10.446 -7.678 1.00 91.69 109 ALA A O 1
ATOM 836 N N . ASP A 1 110 ? -21.546 11.888 -9.163 1.00 92.12 110 ASP A N 1
ATOM 837 C CA . ASP A 1 110 ? -22.542 12.481 -8.257 1.00 92.12 110 ASP A CA 1
ATOM 838 C C . ASP A 1 110 ? -23.601 11.475 -7.766 1.00 92.12 110 ASP A C 1
ATOM 840 O O . ASP A 1 110 ? -24.250 11.709 -6.750 1.00 92.12 110 ASP A O 1
ATOM 844 N N . ASP A 1 111 ? -23.753 10.334 -8.450 1.00 92.06 111 ASP A N 1
ATOM 845 C CA . ASP A 1 111 ? -24.683 9.268 -8.054 1.00 92.06 111 ASP A CA 1
ATOM 846 C C . ASP A 1 111 ? -24.063 8.290 -7.041 1.00 92.06 111 ASP A C 1
ATOM 848 O O . ASP A 1 111 ? -24.729 7.336 -6.619 1.00 92.06 111 ASP A O 1
ATOM 852 N N . LEU A 1 112 ? -22.770 8.431 -6.725 1.00 93.38 112 LEU A N 1
ATOM 853 C CA . LEU A 1 112 ? -22.060 7.516 -5.839 1.00 93.38 112 LEU A CA 1
ATOM 854 C C . LEU A 1 112 ? -22.167 7.989 -4.393 1.00 93.38 112 LEU A C 1
ATOM 856 O O . LEU A 1 112 ? -21.674 9.057 -4.043 1.00 93.38 112 LEU A O 1
ATOM 860 N N . THR A 1 113 ? -22.734 7.153 -3.521 1.00 94.06 113 THR A N 1
ATOM 861 C CA . THR A 1 113 ? -22.742 7.432 -2.082 1.00 94.06 113 THR A CA 1
ATOM 862 C C . THR A 1 113 ? -21.312 7.500 -1.547 1.00 94.06 113 THR A C 1
ATOM 864 O O . THR A 1 113 ? -20.535 6.543 -1.654 1.00 94.06 113 THR A O 1
ATOM 867 N N . TRP A 1 114 ? -20.983 8.630 -0.932 1.00 92.94 114 TRP A N 1
ATOM 868 C CA . TRP A 1 114 ? -19.751 8.859 -0.191 1.00 92.94 114 TRP A CA 1
ATOM 869 C C . TRP A 1 114 ? -20.072 9.599 1.106 1.00 92.94 114 TRP A C 1
ATOM 871 O O . TRP A 1 114 ? -21.084 10.291 1.216 1.00 92.94 114 TRP A O 1
ATOM 881 N N . PHE A 1 115 ? -19.201 9.445 2.097 1.00 92.88 115 PHE A N 1
ATOM 882 C CA . PHE A 1 115 ? -19.340 10.100 3.393 1.00 92.88 115 PHE A CA 1
ATOM 883 C C . PHE A 1 115 ? -18.179 11.060 3.600 1.00 92.88 115 PHE A C 1
ATOM 885 O O . PHE A 1 115 ? -17.018 10.662 3.467 1.00 92.88 115 PHE A O 1
ATOM 892 N N . ALA A 1 116 ? -18.482 12.310 3.941 1.00 89.88 116 ALA A N 1
ATOM 893 C CA . ALA A 1 116 ? -17.470 13.316 4.229 1.00 89.88 116 ALA A CA 1
ATOM 894 C C . ALA A 1 116 ? -16.714 13.021 5.531 1.00 89.88 116 ALA A C 1
ATOM 896 O O . ALA A 1 116 ? -17.257 12.440 6.471 1.00 89.88 116 ALA A O 1
ATOM 897 N N . MET A 1 117 ? -15.453 13.450 5.586 1.00 89.81 117 MET A N 1
ATOM 898 C CA . MET A 1 117 ? -14.678 13.458 6.827 1.00 89.81 117 MET A CA 1
ATOM 899 C C . MET A 1 117 ? -15.251 14.495 7.808 1.00 89.81 117 MET A C 1
ATOM 901 O O . MET A 1 117 ? -15.808 15.507 7.384 1.00 89.81 117 MET A O 1
ATOM 905 N N . GLY A 1 118 ? -15.090 14.268 9.117 1.00 84.75 118 GLY A N 1
ATOM 906 C CA . GLY A 1 118 ? -15.469 15.247 10.146 1.00 84.75 118 GLY A CA 1
ATOM 907 C C . GLY A 1 118 ? -16.962 15.309 10.490 1.00 84.75 118 GLY A C 1
ATOM 908 O O . GLY A 1 118 ? -17.432 16.318 11.012 1.00 84.75 118 GLY A O 1
ATOM 909 N N . CYS A 1 119 ? -17.730 14.256 10.212 1.00 86.00 119 CYS A N 1
ATOM 910 C CA . CYS A 1 119 ? -19.135 14.196 10.609 1.00 86.00 119 CYS A CA 1
ATOM 911 C C . CYS A 1 119 ? -19.315 14.057 12.136 1.00 86.00 119 CYS A C 1
ATOM 913 O O . CYS A 1 119 ? -18.564 13.358 12.813 1.00 86.00 119 CYS A O 1
ATOM 915 N N . LYS A 1 120 ? -20.328 14.750 12.682 1.00 82.00 120 LYS A N 1
ATOM 916 C CA . LYS A 1 120 ? -20.539 14.930 14.133 1.00 82.00 120 LYS A CA 1
ATOM 917 C C . LYS A 1 120 ? -20.943 13.646 14.86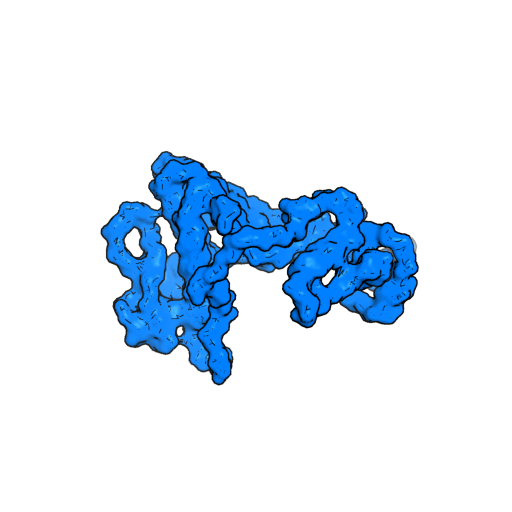9 1.00 82.00 120 LYS A C 1
ATOM 919 O O . LYS A 1 120 ? -20.527 13.439 16.002 1.00 82.00 120 LYS A O 1
ATOM 924 N N . GLU A 1 121 ? -21.744 12.798 14.229 1.00 84.75 121 GLU A N 1
ATOM 925 C CA . GLU A 1 121 ? -22.304 11.561 14.807 1.00 84.75 121 GLU A CA 1
ATOM 926 C C . GLU A 1 121 ? -21.680 10.312 14.178 1.00 84.75 121 GLU A C 1
ATOM 928 O O . GLU A 1 121 ? -22.333 9.308 13.901 1.00 84.75 121 GLU A O 1
ATOM 933 N N . CYS A 1 122 ? -20.385 10.399 13.907 1.00 92.44 122 CYS A N 1
ATOM 934 C CA . CYS A 1 122 ? -19.638 9.344 13.256 1.00 92.44 122 CYS A CA 1
ATOM 935 C C . CYS A 1 122 ? -18.710 8.629 14.217 1.00 92.44 122 CYS A C 1
ATOM 937 O O . CYS A 1 122 ? -18.387 9.106 15.305 1.00 92.44 122 CYS A O 1
ATOM 939 N N . GLU A 1 123 ? -18.237 7.473 13.775 1.00 91.75 123 GLU A N 1
ATOM 940 C CA . GLU A 1 123 ? -17.109 6.829 14.403 1.00 91.75 123 GLU A CA 1
ATOM 941 C C . GLU A 1 123 ? -15.891 7.778 14.310 1.00 91.75 123 GLU A C 1
ATOM 943 O O . GLU A 1 123 ? -15.463 8.089 13.195 1.00 91.75 123 GLU A O 1
ATOM 948 N N . PRO A 1 124 ? -15.355 8.283 15.442 1.00 87.12 124 PRO A N 1
ATOM 949 C CA . PRO A 1 124 ? -14.399 9.393 15.448 1.00 87.12 124 PRO A CA 1
ATOM 950 C C . PRO A 1 124 ? -13.066 9.102 14.759 1.00 87.12 124 PRO A C 1
ATOM 952 O O . PRO A 1 124 ? -12.407 10.036 14.319 1.00 87.12 124 PRO A O 1
ATOM 955 N N . ASP A 1 125 ? -12.657 7.839 14.667 1.00 86.50 125 ASP A N 1
ATOM 956 C CA . ASP A 1 125 ? -11.376 7.455 14.081 1.00 86.50 125 ASP A CA 1
ATOM 957 C C . ASP A 1 125 ? -11.411 7.545 12.550 1.00 86.50 125 ASP A C 1
ATOM 959 O O . ASP A 1 125 ? -10.559 8.150 11.907 1.00 86.50 125 ASP A O 1
ATOM 963 N N . ILE A 1 126 ? -12.460 6.982 11.955 1.00 91.81 126 ILE A N 1
ATOM 964 C CA . ILE A 1 126 ? -12.587 6.876 10.496 1.00 91.81 126 ILE A CA 1
ATOM 965 C C . ILE A 1 126 ? -13.588 7.864 9.898 1.00 91.81 126 ILE A C 1
ATOM 967 O O . ILE A 1 126 ? -13.763 7.896 8.679 1.00 91.81 126 ILE A O 1
ATOM 971 N N . SER A 1 127 ? -14.248 8.673 10.733 1.00 93.69 127 SER A N 1
ATOM 972 C CA . SER A 1 127 ? -15.275 9.632 10.318 1.00 93.69 127 SER A CA 1
ATOM 973 C C . SER A 1 127 ? -16.310 8.997 9.379 1.00 93.69 127 SER A C 1
ATOM 975 O O . SER A 1 127 ? -16.531 9.481 8.268 1.00 93.69 127 SER A O 1
ATOM 977 N N . LEU A 1 128 ? -16.890 7.868 9.799 1.00 95.31 128 LEU A N 1
ATOM 978 C CA . LEU A 1 128 ? -17.987 7.202 9.090 1.00 95.31 128 LEU A CA 1
ATOM 979 C C . LEU A 1 128 ? -19.220 7.060 9.986 1.00 95.31 128 LEU A C 1
ATOM 981 O O . LEU A 1 128 ? -19.051 6.783 11.178 1.00 95.31 128 LEU A O 1
ATOM 985 N N . PRO A 1 129 ? -20.444 7.223 9.449 1.00 95.31 129 PRO A N 1
ATOM 986 C CA . PRO A 1 129 ? -21.665 7.032 10.224 1.00 95.31 129 PRO A CA 1
ATOM 987 C C . PRO A 1 129 ? -21.730 5.626 10.809 1.00 95.31 129 PRO A C 1
ATOM 989 O O . PRO A 1 129 ? -21.383 4.655 10.137 1.00 95.31 129 PRO A O 1
ATOM 992 N N . ILE A 1 130 ? -22.172 5.513 12.057 1.00 94.25 130 ILE A N 1
ATOM 993 C CA . ILE A 1 130 ? -22.409 4.217 12.701 1.00 94.25 130 ILE A CA 1
ATOM 994 C C . ILE A 1 130 ? -23.706 3.626 12.138 1.00 94.25 130 ILE A C 1
ATOM 996 O O . ILE A 1 130 ? -24.660 4.358 11.894 1.00 94.25 130 ILE A O 1
ATOM 1000 N N . CYS A 1 131 ? -23.753 2.308 11.956 1.00 95.00 131 CYS A N 1
ATOM 1001 C CA . CYS A 1 131 ? -24.937 1.618 11.442 1.00 95.00 131 CYS A CA 1
ATOM 1002 C C . CYS A 1 131 ? -25.196 0.295 12.162 1.00 95.00 131 CYS A C 1
ATOM 1004 O O . CYS A 1 131 ? -24.288 -0.325 12.720 1.00 95.00 131 CYS A O 1
ATOM 1006 N N . ALA A 1 132 ? -26.440 -0.167 12.105 1.00 94.94 132 ALA A N 1
ATOM 1007 C CA . ALA A 1 132 ? -26.828 -1.531 12.438 1.00 94.94 132 ALA A CA 1
ATOM 1008 C C . ALA A 1 132 ? -27.048 -2.372 11.168 1.00 94.94 132 ALA A C 1
ATOM 1010 O O . ALA A 1 132 ? -26.679 -3.556 11.141 1.00 94.94 132 ALA A O 1
ATOM 1011 N N . THR A 1 133 ? -27.618 -1.753 10.128 1.00 95.62 133 THR A N 1
ATOM 1012 C CA . THR A 1 133 ? -28.030 -2.371 8.860 1.00 95.62 133 THR A CA 1
ATOM 1013 C C . THR A 1 133 ? -27.766 -1.455 7.661 1.00 95.62 133 THR A C 1
ATOM 1015 O O . THR A 1 133 ? -27.547 -0.257 7.823 1.00 95.62 133 THR A O 1
ATOM 1018 N N . ASP A 1 134 ? -27.824 -1.998 6.441 1.00 96.31 134 ASP A N 1
ATOM 1019 C CA . ASP A 1 134 ? -27.643 -1.220 5.200 1.00 96.31 134 ASP A CA 1
ATOM 1020 C C . ASP A 1 134 ? -28.674 -0.092 5.034 1.00 96.31 134 ASP A C 1
ATOM 1022 O O . ASP A 1 134 ? -28.384 0.920 4.396 1.00 96.31 134 ASP A O 1
ATOM 1026 N N . ALA A 1 135 ? -29.859 -0.230 5.641 1.00 95.94 135 ALA A N 1
ATOM 1027 C CA . ALA A 1 135 ? -30.897 0.798 5.607 1.00 95.94 135 ALA A CA 1
ATOM 1028 C C . ALA A 1 135 ? -30.448 2.112 6.271 1.00 95.94 135 ALA A C 1
ATOM 1030 O O . ALA A 1 135 ? -30.917 3.181 5.886 1.00 95.94 135 ALA A O 1
ATOM 1031 N N . ASP A 1 136 ? -29.491 2.046 7.201 1.00 94.88 136 ASP A N 1
ATOM 1032 C CA . ASP A 1 136 ? -28.947 3.218 7.892 1.00 94.88 136 ASP A CA 1
ATOM 1033 C C . ASP A 1 136 ? -27.982 4.026 6.998 1.00 94.88 136 ASP A C 1
ATOM 1035 O O . ASP A 1 136 ? -27.601 5.144 7.339 1.00 94.88 136 ASP A O 1
ATOM 1039 N N . CYS A 1 137 ? -27.568 3.475 5.848 1.00 94.00 137 CYS A N 1
ATOM 1040 C CA . CYS A 1 137 ? -26.419 3.961 5.084 1.00 94.00 137 CYS A CA 1
ATOM 1041 C C . CYS A 1 137 ? -26.743 4.745 3.813 1.00 94.00 137 CYS A C 1
ATOM 1043 O O . CYS A 1 137 ? -25.825 5.031 3.050 1.00 94.00 137 CYS A O 1
ATOM 1045 N N . ASN A 1 138 ? -28.005 5.112 3.569 1.00 89.31 138 ASN A N 1
ATOM 1046 C CA . ASN A 1 138 ? -28.418 5.992 2.462 1.00 89.31 138 ASN A CA 1
ATOM 1047 C C . ASN A 1 138 ? -27.712 5.690 1.110 1.00 89.31 138 ASN A C 1
ATOM 1049 O O . ASN A 1 138 ? -27.097 6.559 0.488 1.00 89.31 138 ASN A O 1
ATOM 1053 N N . GLY A 1 139 ? -27.729 4.417 0.690 1.00 88.75 139 GLY A N 1
ATOM 1054 C CA . GLY A 1 139 ? -27.079 3.933 -0.542 1.00 88.75 139 GLY A CA 1
ATOM 1055 C C . GLY A 1 139 ? -25.652 3.383 -0.376 1.00 88.75 139 GLY A C 1
ATOM 1056 O O . GLY A 1 139 ? -25.085 2.854 -1.333 1.00 88.75 139 GLY A O 1
ATOM 1057 N N . GLY A 1 140 ? -25.080 3.472 0.826 1.00 93.69 140 GLY A N 1
ATOM 1058 C CA . GLY A 1 140 ? -23.865 2.766 1.236 1.00 93.69 140 GLY A CA 1
ATOM 1059 C C . GLY A 1 140 ? -24.140 1.354 1.766 1.00 93.69 140 GLY A C 1
ATOM 1060 O O . GLY A 1 140 ? -25.264 0.859 1.717 1.00 93.69 140 GLY A O 1
ATOM 1061 N N . THR A 1 141 ? -23.103 0.713 2.303 1.00 96.06 141 THR A N 1
ATOM 1062 C CA . THR A 1 141 ? -23.190 -0.631 2.899 1.00 96.06 141 THR A CA 1
ATOM 1063 C C . THR A 1 141 ? -22.763 -0.589 4.358 1.00 96.06 141 THR A C 1
ATOM 1065 O O . THR A 1 141 ? -21.708 -0.046 4.679 1.00 96.06 141 THR A O 1
ATOM 1068 N N . CYS A 1 142 ? -23.552 -1.182 5.244 1.00 96.56 142 CYS A N 1
ATOM 1069 C CA . CYS A 1 142 ? -23.220 -1.310 6.649 1.00 96.56 142 CYS A CA 1
ATOM 1070 C C . CYS A 1 142 ? -22.266 -2.486 6.862 1.00 96.56 142 CYS A C 1
ATOM 1072 O O . CYS A 1 142 ? -22.658 -3.653 6.791 1.00 96.56 142 CYS A O 1
ATOM 1074 N N . ALA A 1 143 ? -21.004 -2.188 7.158 1.00 95.81 143 ALA A N 1
ATOM 1075 C CA . ALA A 1 143 ? -19.969 -3.203 7.301 1.00 95.81 143 ALA A CA 1
ATOM 1076 C C . ALA A 1 143 ? -19.252 -3.105 8.642 1.00 95.81 143 ALA A C 1
ATOM 1078 O O . ALA A 1 143 ? -19.152 -2.038 9.251 1.00 95.81 143 ALA A O 1
ATOM 1079 N N . ALA A 1 144 ? -18.736 -4.247 9.094 1.00 94.69 144 ALA A N 1
ATOM 1080 C CA . ALA A 1 144 ? -17.863 -4.293 10.251 1.00 94.69 144 ALA A CA 1
ATOM 1081 C C . ALA A 1 144 ? -16.495 -3.674 9.928 1.00 94.69 144 ALA A C 1
ATOM 1083 O O . ALA A 1 144 ? -15.961 -3.849 8.836 1.00 94.69 144 ALA A O 1
ATOM 1084 N N . ILE A 1 145 ? -15.924 -3.001 10.918 1.00 94.12 145 ILE A N 1
ATOM 1085 C CA . ILE A 1 145 ? -14.544 -2.514 10.933 1.00 94.12 145 ILE A CA 1
ATOM 1086 C C . ILE A 1 145 ? -13.811 -3.101 12.142 1.00 94.12 145 ILE A C 1
ATOM 1088 O O . ILE A 1 145 ? -14.415 -3.710 13.034 1.00 94.12 145 ILE A O 1
ATOM 1092 N N . TRP A 1 146 ? -12.503 -2.873 12.201 1.00 91.69 146 TRP A N 1
ATOM 1093 C CA . TRP A 1 146 ? -11.647 -3.273 13.315 1.00 91.69 146 TRP A CA 1
ATOM 1094 C C . TRP A 1 146 ? -12.164 -2.800 14.689 1.00 91.69 146 TRP A C 1
ATOM 1096 O O . TRP A 1 146 ? -12.856 -1.778 14.797 1.00 91.69 146 TRP A O 1
ATOM 1106 N N . PRO A 1 147 ? -11.842 -3.511 15.787 1.00 86.25 147 PRO A N 1
ATOM 1107 C CA . PRO A 1 147 ? -12.233 -3.095 17.132 1.00 86.25 147 PRO A CA 1
ATOM 1108 C C . PRO A 1 147 ? -11.487 -1.824 17.569 1.00 86.25 147 PRO A C 1
ATOM 1110 O O . PRO A 1 147 ? -10.362 -1.569 17.151 1.00 86.25 147 PRO A O 1
ATOM 1113 N N . ARG A 1 148 ? -12.089 -1.033 18.471 1.00 79.56 148 ARG A N 1
ATOM 1114 C CA . ARG A 1 148 ? -11.431 0.165 19.038 1.00 79.56 148 ARG A CA 1
ATOM 1115 C C . ARG A 1 148 ? -10.261 -0.205 19.956 1.00 79.56 148 ARG A C 1
ATOM 1117 O O . ARG A 1 148 ? -9.276 0.519 20.035 1.00 79.56 148 ARG A O 1
ATOM 1124 N N . THR A 1 149 ? -10.383 -1.323 20.666 1.00 79.69 149 THR A N 1
ATOM 1125 C CA . THR A 1 149 ? -9.345 -1.838 21.559 1.00 79.69 149 THR A CA 1
ATOM 1126 C C . THR A 1 149 ? -8.960 -3.239 21.100 1.00 79.69 149 THR A C 1
ATOM 1128 O O . THR A 1 149 ? -9.794 -4.145 21.197 1.00 79.69 149 THR A O 1
ATOM 1131 N N . PRO A 1 150 ? -7.721 -3.440 20.624 1.00 79.00 150 PRO A N 1
ATOM 1132 C CA . PRO A 1 150 ? -7.231 -4.761 20.260 1.00 79.00 150 PRO A CA 1
ATOM 1133 C C . PRO A 1 150 ? -7.413 -5.783 21.389 1.00 79.00 150 PRO A C 1
ATOM 1135 O O . PRO A 1 150 ? -7.253 -5.464 22.568 1.00 79.00 150 PRO A O 1
ATOM 1138 N N . GLY A 1 151 ? -7.760 -7.021 21.028 1.00 70.38 151 GLY A N 1
ATOM 1139 C CA . GLY A 1 151 ? -7.781 -8.150 21.961 1.00 70.38 151 GLY A CA 1
ATOM 1140 C C . GLY A 1 151 ? -8.986 -8.270 22.890 1.00 70.38 151 GLY A C 1
ATOM 1141 O O . GLY A 1 151 ? -9.149 -9.304 23.538 1.00 70.38 151 GLY A O 1
ATOM 1142 N N . ARG A 1 152 ? -9.865 -7.266 22.953 1.00 72.50 152 ARG A N 1
ATOM 1143 C CA . ARG A 1 152 ? -11.162 -7.420 23.620 1.00 72.50 152 ARG A CA 1
ATOM 1144 C C . ARG A 1 152 ? -12.158 -8.051 22.650 1.00 72.50 152 ARG A C 1
ATOM 1146 O O . ARG A 1 152 ? -12.321 -7.575 21.532 1.00 72.50 152 ARG A O 1
ATOM 1153 N N . ARG A 1 153 ? -12.877 -9.085 23.101 1.00 64.69 153 ARG A N 1
ATOM 1154 C CA . ARG A 1 153 ? -14.111 -9.547 22.445 1.00 64.69 153 ARG A CA 1
ATOM 1155 C C . ARG A 1 153 ? -15.196 -8.489 22.652 1.00 64.69 153 ARG A C 1
ATOM 1157 O O . ARG A 1 153 ? -16.015 -8.602 23.556 1.00 64.69 153 ARG A O 1
ATOM 1164 N N . THR A 1 154 ? -15.149 -7.421 21.867 1.00 64.62 154 THR A N 1
ATOM 1165 C CA . THR A 1 154 ? -16.240 -6.448 21.774 1.00 64.62 154 THR A CA 1
ATOM 1166 C C . THR A 1 154 ? -17.157 -6.824 20.621 1.00 64.62 154 THR A C 1
ATOM 1168 O O . THR A 1 154 ? -16.749 -7.528 19.696 1.00 64.62 154 THR A O 1
ATOM 1171 N N . THR A 1 155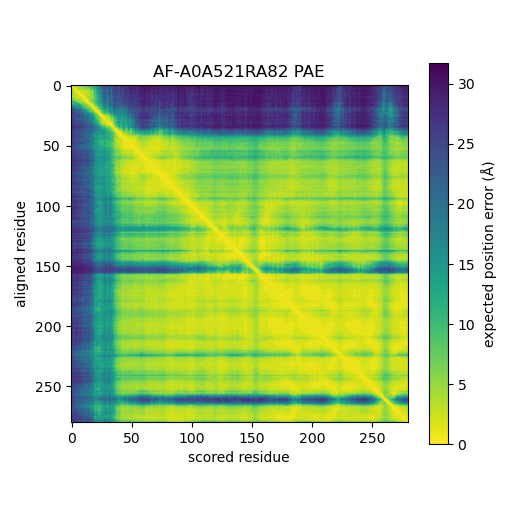 ? -18.395 -6.336 20.653 1.00 66.25 155 THR A N 1
ATOM 1172 C CA . THR A 1 155 ? -19.247 -6.323 19.462 1.00 66.25 155 THR A CA 1
ATOM 1173 C C . THR A 1 155 ? -18.504 -5.637 18.313 1.00 66.25 155 THR A C 1
ATOM 1175 O O . THR A 1 155 ? -17.766 -4.668 18.525 1.00 66.25 155 THR A O 1
ATOM 1178 N N . ALA A 1 156 ? -18.641 -6.182 17.101 1.00 71.12 156 ALA A N 1
ATOM 1179 C CA . ALA A 1 156 ? -18.037 -5.593 15.914 1.00 71.12 156 ALA A CA 1
ATOM 1180 C C . ALA A 1 156 ? -18.581 -4.170 15.732 1.00 71.12 156 ALA A C 1
ATOM 1182 O O . ALA A 1 156 ? -19.798 -3.968 15.707 1.00 71.12 156 ALA A O 1
ATOM 1183 N N . ARG A 1 157 ? -17.680 -3.187 15.625 1.00 88.50 157 ARG A N 1
ATOM 1184 C CA . ARG A 1 157 ? -18.045 -1.818 15.246 1.00 88.50 157 ARG A CA 1
ATOM 1185 C C . ARG A 1 157 ? -18.527 -1.875 13.807 1.00 88.50 157 ARG A C 1
ATOM 1187 O O . ARG A 1 157 ? -17.826 -2.432 12.968 1.00 88.50 157 ARG A O 1
ATOM 1194 N N . LYS A 1 158 ? -19.707 -1.330 13.538 1.00 94.69 158 LYS A N 1
ATOM 1195 C CA . LYS A 1 158 ? -20.264 -1.259 12.193 1.00 94.69 158 LYS A CA 1
ATOM 1196 C C . LYS A 1 158 ? -20.425 0.188 11.769 1.00 94.69 158 LYS A C 1
ATOM 1198 O O . LYS A 1 158 ? -20.860 1.021 12.565 1.00 94.69 158 LYS A O 1
ATOM 1203 N N . VAL A 1 159 ? -20.060 0.465 10.527 1.00 96.00 159 VAL A N 1
ATOM 1204 C CA . VAL A 1 159 ? -20.154 1.791 9.922 1.00 96.00 159 VAL A CA 1
ATOM 1205 C C . VAL A 1 159 ? -20.652 1.702 8.488 1.00 96.00 159 VAL A C 1
ATOM 1207 O O . VAL A 1 159 ? -20.529 0.665 7.834 1.00 96.00 159 VAL A O 1
ATOM 1210 N N . CYS A 1 160 ? -21.194 2.807 8.000 1.00 96.56 160 CYS A N 1
ATOM 1211 C CA . CYS A 1 160 ? -21.592 2.947 6.614 1.00 96.56 160 CYS A CA 1
ATOM 1212 C C . CYS A 1 160 ? -20.376 3.172 5.725 1.00 96.56 160 CYS A C 1
ATOM 1214 O O . CYS A 1 160 ? -19.694 4.184 5.844 1.00 96.56 160 CYS A O 1
ATOM 1216 N N . LEU A 1 161 ? -20.124 2.237 4.815 1.00 96.25 161 LEU A N 1
ATOM 1217 C CA . LEU A 1 161 ? -19.100 2.342 3.788 1.00 96.25 161 LEU A CA 1
ATOM 1218 C C . LEU A 1 161 ? -19.696 2.952 2.519 1.00 96.25 161 LEU A C 1
ATOM 1220 O O . LEU A 1 161 ? -20.686 2.449 1.980 1.00 96.25 161 LEU A O 1
ATOM 1224 N N . GLY A 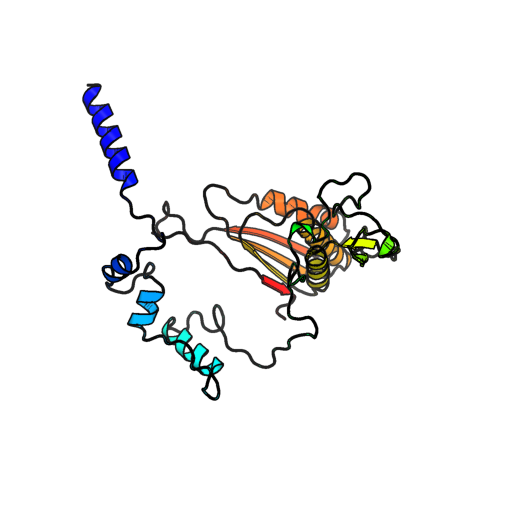1 162 ? -19.084 4.032 2.039 1.00 95.25 162 GLY A N 1
ATOM 1225 C CA . GLY A 1 162 ? -19.335 4.597 0.720 1.00 95.25 162 GLY A CA 1
ATOM 1226 C C . GLY A 1 162 ? -18.558 3.861 -0.372 1.00 95.25 162 GLY A C 1
ATOM 1227 O O . GLY A 1 162 ? -17.964 2.802 -0.154 1.00 95.25 162 GLY A O 1
ATOM 1228 N N . HIS A 1 163 ? -18.525 4.440 -1.572 1.00 93.69 163 HIS A N 1
ATOM 1229 C CA . HIS A 1 163 ? -17.986 3.787 -2.771 1.00 93.69 163 HIS A CA 1
ATOM 1230 C C . HIS A 1 163 ? -16.508 3.351 -2.685 1.00 93.69 163 HIS A C 1
ATOM 1232 O O . HIS A 1 163 ? -16.091 2.489 -3.462 1.00 93.69 163 HIS A O 1
ATOM 1238 N N . SER A 1 164 ? -15.719 3.940 -1.779 1.00 93.88 164 SER A N 1
ATOM 1239 C CA . SER A 1 164 ? -14.275 3.694 -1.636 1.00 93.88 164 SER A CA 1
ATOM 1240 C C . SER A 1 164 ? -13.842 3.219 -0.247 1.00 93.88 164 SER A C 1
ATOM 1242 O O . SER A 1 164 ? -12.678 2.862 -0.066 1.00 93.88 164 SER A O 1
ATOM 1244 N N . ASP A 1 165 ? -14.759 3.151 0.719 1.00 95.56 165 ASP A N 1
ATOM 1245 C CA . ASP A 1 165 ? -14.413 2.916 2.128 1.00 95.56 165 ASP A CA 1
ATOM 1246 C C . ASP A 1 165 ? -14.079 1.455 2.454 1.00 95.56 165 ASP A C 1
ATOM 1248 O O . ASP A 1 165 ? -13.533 1.163 3.515 1.00 95.56 165 ASP A O 1
ATOM 1252 N N . ALA A 1 166 ? -14.324 0.535 1.519 1.00 94.19 166 ALA A N 1
ATOM 1253 C CA . ALA A 1 166 ? -13.894 -0.855 1.646 1.00 94.19 166 ALA A CA 1
ATOM 1254 C C . ALA A 1 166 ? -12.365 -1.026 1.540 1.00 94.19 166 ALA A C 1
ATOM 1256 O O . ALA A 1 166 ? -11.817 -1.979 2.094 1.00 94.19 166 ALA A O 1
ATOM 1257 N N . LEU A 1 167 ? -11.657 -0.119 0.851 1.00 95.88 167 LEU A N 1
ATOM 1258 C CA . LEU A 1 167 ? -10.211 -0.253 0.653 1.00 95.88 167 LEU A CA 1
ATOM 1259 C C . LEU A 1 167 ? -9.418 -0.104 1.969 1.00 95.88 167 LEU A C 1
ATOM 1261 O O . LEU A 1 167 ? -8.605 -0.985 2.249 1.00 95.88 167 LEU A O 1
ATOM 1265 N N . PRO A 1 168 ? -9.653 0.918 2.817 1.00 96.31 168 PRO A N 1
ATOM 1266 C CA . PRO A 1 168 ? -9.023 0.991 4.136 1.00 96.31 168 PRO A CA 1
ATOM 1267 C C . PRO A 1 168 ? -9.271 -0.242 5.016 1.00 96.31 168 PRO A C 1
ATOM 1269 O O . PRO A 1 168 ? -8.353 -0.692 5.695 1.00 96.31 168 PRO A O 1
ATOM 1272 N N . VAL A 1 169 ? -10.473 -0.833 4.971 1.00 95.56 169 VAL A N 1
ATOM 1273 C CA . VAL A 1 169 ? -10.785 -2.073 5.712 1.00 95.56 169 VAL A CA 1
ATOM 1274 C C . VAL A 1 169 ? -9.916 -3.230 5.229 1.00 95.56 169 VAL A C 1
ATOM 1276 O O . VAL A 1 169 ? -9.282 -3.908 6.033 1.00 95.56 169 VAL A O 1
ATOM 1279 N N . ARG A 1 170 ? -9.790 -3.396 3.910 1.00 95.69 170 ARG A N 1
ATOM 1280 C CA . ARG A 1 170 ? -8.921 -4.425 3.330 1.00 95.69 170 ARG A CA 1
ATOM 1281 C C . ARG A 1 170 ? -7.445 -4.219 3.681 1.00 95.69 170 ARG A C 1
ATOM 1283 O O . ARG A 1 170 ? -6.752 -5.189 3.971 1.00 95.69 170 ARG A O 1
ATOM 1290 N N . ILE A 1 171 ? -6.966 -2.972 3.670 1.00 97.62 171 ILE A N 1
ATOM 1291 C CA . ILE A 1 171 ? -5.590 -2.628 4.066 1.00 97.62 171 ILE A CA 1
ATOM 1292 C C . ILE A 1 171 ? -5.353 -2.971 5.538 1.00 97.62 171 ILE A C 1
ATOM 1294 O O . ILE A 1 171 ? -4.330 -3.578 5.856 1.00 97.62 171 ILE A O 1
ATOM 1298 N N . HIS A 1 172 ? -6.296 -2.626 6.422 1.00 97.44 172 HIS A N 1
ATOM 1299 C CA . HIS A 1 172 ? -6.226 -3.004 7.831 1.00 97.44 172 HIS A CA 1
ATOM 1300 C C . HIS A 1 172 ? -6.060 -4.519 7.981 1.00 97.44 172 HIS A C 1
ATOM 1302 O O . HIS A 1 172 ? -5.114 -4.967 8.626 1.00 97.44 172 HIS A O 1
ATOM 1308 N N . ASP A 1 173 ? -6.956 -5.301 7.375 1.00 96.00 173 ASP A N 1
ATOM 1309 C CA . ASP A 1 173 ? -6.987 -6.753 7.558 1.00 96.00 173 ASP A CA 1
ATOM 1310 C C . ASP A 1 173 ? -5.716 -7.425 7.027 1.00 96.00 173 ASP A C 1
ATOM 1312 O O . ASP A 1 173 ? -5.170 -8.317 7.682 1.00 96.00 173 ASP A O 1
ATOM 1316 N N . LEU A 1 174 ? -5.197 -6.942 5.893 1.00 97.38 174 LEU A N 1
ATOM 1317 C CA . LEU A 1 174 ? -3.928 -7.396 5.333 1.00 97.38 174 LEU A CA 1
ATOM 1318 C C . LEU A 1 174 ? -2.768 -7.135 6.304 1.00 97.38 174 LEU A C 1
ATOM 1320 O O . LEU A 1 174 ? -2.077 -8.072 6.701 1.00 97.38 174 LEU A O 1
ATOM 1324 N N . VAL A 1 175 ? -2.580 -5.888 6.746 1.00 98.50 175 VAL A N 1
ATOM 1325 C CA . VAL A 1 175 ? -1.467 -5.507 7.637 1.00 98.50 175 VAL A CA 1
ATOM 1326 C C . VAL A 1 175 ? -1.580 -6.197 8.999 1.00 98.50 175 VAL A C 1
ATOM 1328 O O . VAL A 1 175 ? -0.592 -6.696 9.534 1.00 98.5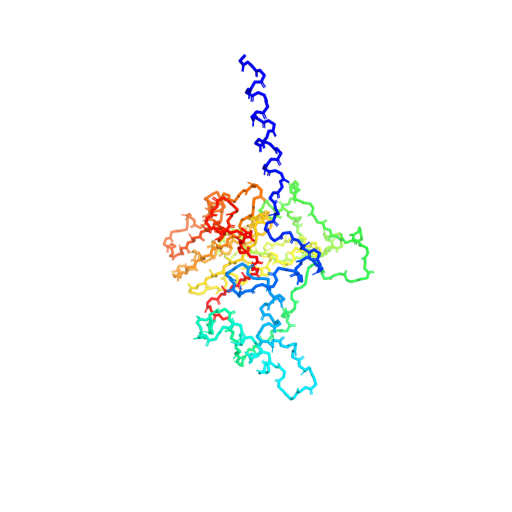0 175 VAL A O 1
ATOM 1331 N N . ALA A 1 176 ? -2.785 -6.284 9.562 1.00 97.19 176 ALA A N 1
ATOM 1332 C CA . ALA A 1 176 ? -3.020 -6.890 10.870 1.00 97.19 176 ALA A CA 1
ATOM 1333 C C . ALA A 1 176 ? -2.801 -8.417 10.887 1.00 97.19 176 ALA A C 1
ATOM 1335 O O . ALA A 1 176 ? -2.667 -9.011 11.968 1.00 97.19 176 ALA A O 1
ATOM 1336 N N . SER A 1 177 ? -2.764 -9.057 9.711 1.00 97.12 177 SER A N 1
ATOM 1337 C CA . SER A 1 177 ? -2.494 -10.491 9.559 1.00 97.12 177 SER A CA 1
ATOM 1338 C C . SER A 1 177 ? -1.017 -10.864 9.747 1.00 97.12 177 SER A C 1
ATOM 1340 O O . SER A 1 177 ? -0.726 -12.025 10.050 1.00 97.12 177 SER A O 1
ATOM 1342 N N . ALA A 1 178 ? -0.114 -9.881 9.654 1.00 98.44 178 ALA A N 1
ATOM 1343 C CA . ALA A 1 178 ? 1.329 -10.081 9.661 1.00 98.44 178 ALA A CA 1
ATOM 1344 C C . ALA A 1 178 ? 1.846 -10.847 10.885 1.00 98.44 178 ALA A C 1
ATOM 1346 O O . ALA A 1 178 ? 1.398 -10.661 12.035 1.00 98.44 178 ALA A O 1
ATOM 1347 N N . ARG A 1 179 ? 2.834 -11.706 10.633 1.00 98.31 179 ARG A N 1
ATOM 1348 C CA . ARG A 1 179 ? 3.518 -12.512 11.649 1.00 98.31 179 ARG A CA 1
ATOM 1349 C C . ARG A 1 179 ? 4.957 -12.084 11.877 1.00 98.31 179 ARG A C 1
ATOM 1351 O O . ARG A 1 179 ? 5.386 -12.164 13.027 1.00 98.31 179 ARG A O 1
ATOM 1358 N N . ASP A 1 180 ? 5.618 -11.583 10.840 1.00 98.56 180 ASP A N 1
ATOM 1359 C CA . ASP A 1 180 ? 7.044 -11.275 10.820 1.00 98.56 180 ASP A CA 1
ATOM 1360 C C . ASP A 1 180 ? 7.323 -9.868 10.267 1.00 98.56 180 ASP A C 1
ATOM 1362 O O . ASP A 1 180 ? 8.029 -9.092 10.918 1.00 98.56 180 ASP A O 1
ATOM 1366 N N . SER A 1 181 ? 6.758 -9.495 9.112 1.00 98.75 181 SER A N 1
ATOM 1367 C CA . SER A 1 181 ? 7.065 -8.204 8.480 1.00 98.75 181 SER A CA 1
ATOM 1368 C C . SER A 1 181 ? 5.917 -7.590 7.681 1.00 98.75 181 SER A C 1
ATOM 1370 O O . SER A 1 181 ? 5.034 -8.277 7.170 1.00 98.75 181 SER A O 1
ATOM 1372 N N . VAL A 1 182 ? 5.950 -6.263 7.562 1.00 98.88 182 VAL A N 1
ATOM 1373 C CA . VAL A 1 182 ? 5.080 -5.467 6.697 1.00 98.88 182 VAL A CA 1
ATOM 1374 C C . VAL A 1 182 ? 5.918 -4.396 6.011 1.00 98.88 182 VAL A C 1
ATOM 1376 O O . VAL A 1 182 ? 6.519 -3.561 6.684 1.00 98.88 182 VAL A O 1
ATOM 1379 N N . ASP A 1 183 ? 5.894 -4.375 4.684 1.00 98.81 183 ASP A N 1
ATOM 1380 C CA . ASP A 1 183 ? 6.526 -3.344 3.866 1.00 98.81 183 ASP A CA 1
ATOM 1381 C C . ASP A 1 183 ? 5.467 -2.559 3.105 1.00 98.81 183 ASP A C 1
ATOM 1383 O O . ASP A 1 183 ? 4.711 -3.123 2.316 1.00 98.81 183 ASP A O 1
ATOM 1387 N N . ILE A 1 184 ? 5.417 -1.251 3.339 1.00 98.75 184 ILE A N 1
ATOM 1388 C CA . ILE A 1 184 ? 4.496 -0.326 2.685 1.00 98.75 184 ILE A CA 1
ATOM 1389 C C . ILE A 1 184 ? 5.321 0.676 1.901 1.00 98.75 184 ILE A C 1
ATOM 1391 O O . ILE A 1 184 ? 6.194 1.352 2.445 1.00 98.75 184 ILE A O 1
ATOM 1395 N N . VAL A 1 185 ? 5.019 0.792 0.618 1.00 98.25 185 VAL A N 1
ATOM 1396 C CA . VAL A 1 185 ? 5.680 1.728 -0.281 1.00 98.25 185 VAL A CA 1
ATOM 1397 C C . VAL A 1 185 ? 4.625 2.548 -0.994 1.00 98.25 185 VAL A C 1
ATOM 1399 O O . VAL A 1 185 ? 3.674 1.987 -1.536 1.00 98.25 185 VAL A O 1
ATOM 1402 N N . GLU A 1 186 ? 4.794 3.868 -1.001 1.00 97.50 186 GLU A N 1
ATOM 1403 C CA . GLU A 1 186 ? 3.864 4.787 -1.654 1.00 97.50 186 GLU A CA 1
ATOM 1404 C C . GLU A 1 186 ? 4.531 6.080 -2.155 1.00 97.50 186 GLU A C 1
ATOM 1406 O O . GLU A 1 186 ? 5.738 6.303 -2.007 1.00 97.50 186 GLU A O 1
ATOM 1411 N N . LEU A 1 187 ? 3.721 6.943 -2.766 1.00 96.50 187 LEU A N 1
ATOM 1412 C CA . LEU A 1 187 ? 4.084 8.307 -3.137 1.00 96.50 187 LEU A CA 1
ATOM 1413 C C . LEU A 1 187 ? 3.399 9.277 -2.177 1.00 96.50 187 LEU A C 1
ATOM 1415 O O . LEU A 1 187 ? 2.234 9.064 -1.864 1.00 96.50 187 LEU A O 1
ATOM 1419 N N . GLN A 1 188 ? 4.084 10.365 -1.816 1.00 95.25 188 GLN A N 1
ATOM 1420 C CA . GLN A 1 188 ? 3.492 11.459 -1.055 1.00 95.25 188 GLN A CA 1
ATOM 1421 C C . GLN A 1 188 ? 2.185 11.983 -1.701 1.00 95.25 188 GLN A C 1
ATOM 1423 O O . GLN A 1 188 ? 2.047 11.933 -2.932 1.00 95.25 188 GLN A O 1
ATOM 1428 N N . PRO A 1 189 ? 1.274 12.591 -0.921 1.00 95.56 189 PRO A N 1
ATOM 1429 C CA . PRO A 1 189 ? 1.358 12.832 0.526 1.00 95.56 189 PRO A CA 1
ATOM 1430 C C . PRO A 1 189 ? 1.355 11.532 1.336 1.00 95.56 189 PRO A C 1
ATOM 1432 O O . PRO A 1 189 ? 0.934 10.504 0.820 1.00 95.56 189 PRO A O 1
ATOM 1435 N N . ALA A 1 190 ? 1.813 11.587 2.593 1.00 95.88 190 ALA A N 1
ATOM 1436 C CA . ALA A 1 190 ? 1.582 10.475 3.516 1.00 95.88 190 ALA A CA 1
ATOM 1437 C C . ALA A 1 190 ? 0.077 10.142 3.569 1.00 95.88 190 ALA A C 1
ATOM 1439 O O . ALA A 1 190 ? -0.751 11.047 3.365 1.00 95.88 190 ALA A O 1
ATOM 1440 N N . PRO A 1 191 ? -0.313 8.893 3.883 1.00 95.75 191 PRO A N 1
ATOM 1441 C CA . PRO A 1 191 ? -1.708 8.528 4.022 1.00 95.75 191 PRO A CA 1
ATOM 1442 C C . PRO A 1 191 ? -2.358 9.417 5.080 1.00 95.75 191 PRO A C 1
ATOM 1444 O O . PRO A 1 191 ? -1.722 9.850 6.044 1.00 95.75 191 PRO A O 1
ATOM 1447 N N . SER A 1 192 ? -3.644 9.691 4.891 1.00 94.06 192 SER A N 1
ATOM 1448 C CA . SER A 1 192 ? -4.431 10.519 5.803 1.00 94.06 192 SER A CA 1
ATOM 1449 C C . SER A 1 192 ? -5.820 9.930 6.027 1.00 94.06 192 SER A C 1
ATOM 1451 O O . SER A 1 192 ? -6.270 9.023 5.311 1.00 94.06 192 SER A O 1
ATOM 1453 N N . GLY A 1 193 ? -6.507 10.436 7.054 1.00 94.19 193 GLY A N 1
ATOM 1454 C CA . GLY A 1 193 ? -7.886 10.074 7.365 1.00 94.19 193 GLY A CA 1
ATOM 1455 C C . GLY A 1 193 ? -8.069 8.565 7.523 1.00 94.19 193 GLY A C 1
ATOM 1456 O O . GLY A 1 193 ? -7.396 7.921 8.327 1.00 94.19 193 GLY A O 1
ATOM 1457 N N . ARG A 1 194 ? -8.975 7.985 6.726 1.00 95.62 194 ARG A N 1
ATOM 1458 C CA . ARG A 1 194 ? -9.361 6.565 6.820 1.00 95.62 194 ARG A CA 1
ATOM 1459 C C . ARG A 1 194 ? -8.200 5.599 6.576 1.00 95.62 194 ARG A C 1
ATOM 1461 O O . ARG A 1 194 ? -8.186 4.527 7.175 1.00 95.62 194 ARG A O 1
ATOM 1468 N N . PHE A 1 195 ? -7.224 5.969 5.745 1.00 96.81 195 PHE A N 1
ATOM 1469 C CA . PHE A 1 195 ? -6.041 5.136 5.512 1.00 96.81 195 PHE A CA 1
ATOM 1470 C C . PHE A 1 195 ? -5.117 5.116 6.733 1.00 96.81 195 PHE A C 1
ATOM 1472 O O . PHE A 1 195 ? -4.686 4.043 7.154 1.00 96.81 195 PHE A O 1
ATOM 1479 N N . THR A 1 196 ? -4.876 6.269 7.360 1.00 96.56 196 THR A N 1
ATOM 1480 C CA . THR A 1 196 ? -4.068 6.340 8.588 1.00 96.56 196 THR A CA 1
ATOM 1481 C C . THR A 1 196 ? -4.747 5.640 9.750 1.00 96.56 196 THR A C 1
ATOM 1483 O O . THR A 1 196 ? -4.097 4.889 10.472 1.00 96.56 196 THR A O 1
ATOM 1486 N N . ALA A 1 197 ? -6.063 5.801 9.885 1.00 95.62 197 ALA A N 1
ATOM 1487 C CA . ALA A 1 197 ? -6.861 5.081 10.868 1.00 95.62 197 ALA A CA 1
ATOM 1488 C C . ALA A 1 197 ? -6.736 3.553 10.712 1.00 95.62 197 ALA A C 1
ATOM 1490 O O . ALA A 1 197 ? -6.502 2.849 11.697 1.00 95.62 197 ALA A O 1
ATOM 1491 N N . ALA A 1 198 ? -6.821 3.042 9.476 1.00 97.00 198 ALA A N 1
ATOM 1492 C CA . ALA A 1 198 ? -6.640 1.622 9.174 1.00 97.00 198 ALA A CA 1
ATOM 1493 C C . ALA A 1 198 ? -5.242 1.119 9.558 1.00 97.00 198 ALA A C 1
ATOM 1495 O O . ALA A 1 198 ? -5.117 0.113 10.259 1.00 97.00 198 ALA A O 1
ATOM 1496 N N . LEU A 1 199 ? -4.189 1.834 9.150 1.00 98.06 199 LEU A N 1
ATOM 1497 C CA . LEU A 1 199 ? -2.807 1.461 9.461 1.00 98.06 199 LEU A CA 1
ATOM 1498 C C . LEU A 1 199 ? -2.521 1.527 10.966 1.00 98.06 199 LEU A C 1
ATOM 1500 O O . LEU A 1 199 ? -1.976 0.579 11.531 1.00 98.06 199 LEU A O 1
ATOM 1504 N N . ARG A 1 200 ? -2.939 2.602 11.642 1.00 97.00 200 ARG A N 1
ATOM 1505 C CA . ARG A 1 200 ? -2.780 2.777 13.092 1.00 97.00 200 ARG A CA 1
ATOM 1506 C C . ARG A 1 200 ? -3.472 1.662 13.874 1.00 97.00 200 ARG A C 1
ATOM 1508 O O . ARG A 1 200 ? -2.898 1.118 14.820 1.00 97.00 200 ARG A O 1
ATOM 1515 N N . ALA A 1 201 ? -4.685 1.286 13.473 1.00 95.75 201 ALA A N 1
ATOM 1516 C CA . ALA A 1 201 ? -5.413 0.186 14.096 1.00 95.75 201 ALA A CA 1
ATOM 1517 C C . ALA A 1 201 ? -4.754 -1.177 13.849 1.00 95.75 201 ALA A C 1
ATOM 1519 O O . ALA A 1 201 ? -4.612 -1.961 14.791 1.00 95.75 201 ALA A O 1
ATOM 1520 N N . ALA A 1 202 ? -4.278 -1.433 12.628 1.00 97.44 202 ALA A N 1
ATOM 1521 C CA . ALA A 1 202 ? -3.579 -2.670 12.299 1.00 97.44 202 ALA A CA 1
ATOM 1522 C C . ALA A 1 202 ? -2.279 -2.805 13.108 1.00 97.44 202 ALA A C 1
ATOM 1524 O O . ALA A 1 202 ? -2.033 -3.841 13.726 1.00 97.44 202 ALA A O 1
ATOM 1525 N N . ILE A 1 203 ? -1.489 -1.731 13.211 1.00 97.94 203 ILE A N 1
ATOM 1526 C CA . ILE A 1 203 ? -0.271 -1.681 14.036 1.00 97.94 203 ILE A CA 1
ATOM 1527 C C . ILE A 1 203 ? -0.603 -1.913 15.517 1.00 97.94 203 ILE A C 1
ATOM 1529 O O . ILE A 1 203 ? 0.108 -2.650 16.202 1.00 97.94 203 ILE A O 1
ATOM 1533 N N . ALA A 1 204 ? -1.701 -1.348 16.028 1.00 95.94 204 ALA A N 1
ATOM 1534 C CA . ALA A 1 204 ? -2.154 -1.608 17.393 1.00 95.94 204 ALA A CA 1
ATOM 1535 C C . ALA A 1 204 ? -2.545 -3.083 17.612 1.00 95.94 204 ALA A C 1
ATOM 1537 O O . ALA A 1 204 ? -2.246 -3.656 18.664 1.00 95.94 204 ALA A O 1
ATOM 1538 N N . GLN A 1 205 ? -3.167 -3.725 16.619 1.00 95.81 205 GLN A N 1
ATOM 1539 C CA . GLN A 1 205 ? -3.477 -5.155 16.655 1.00 95.81 205 GLN A CA 1
ATOM 1540 C C . GLN A 1 205 ? -2.208 -6.019 16.649 1.00 95.81 205 GLN A C 1
ATOM 1542 O O . GLN A 1 205 ? -2.103 -6.962 17.440 1.00 95.81 205 GLN A O 1
ATOM 1547 N N . LEU A 1 206 ? -1.216 -5.667 15.828 1.00 97.19 206 LEU A N 1
ATOM 1548 C CA . LEU A 1 206 ? 0.094 -6.319 15.841 1.00 97.19 206 LEU A CA 1
ATOM 1549 C C . LEU A 1 206 ? 0.784 -6.146 17.200 1.00 97.19 206 LEU A C 1
ATOM 1551 O O . LEU A 1 206 ? 1.280 -7.126 17.758 1.00 97.19 206 LEU A O 1
ATOM 1555 N N . ALA A 1 207 ? 0.744 -4.948 17.787 1.00 96.75 207 ALA A N 1
ATOM 1556 C CA . ALA A 1 207 ? 1.313 -4.677 19.107 1.00 96.75 207 ALA A CA 1
ATOM 1557 C C . ALA A 1 207 ? 0.676 -5.559 20.191 1.00 96.75 207 ALA A C 1
ATOM 1559 O O . ALA A 1 207 ? 1.381 -6.169 20.999 1.00 96.75 207 ALA A O 1
ATOM 1560 N N . PHE A 1 208 ? -0.653 -5.699 20.167 1.00 95.62 208 PHE A N 1
ATOM 1561 C CA . PHE A 1 208 ? -1.384 -6.555 21.104 1.00 95.62 208 PHE A CA 1
ATOM 1562 C C . PHE A 1 208 ? -1.051 -8.040 20.940 1.00 95.62 208 PHE A C 1
ATOM 1564 O O . PHE A 1 208 ? -1.039 -8.784 21.920 1.00 95.62 208 PHE A O 1
ATOM 1571 N N . SER A 1 209 ? -0.741 -8.479 19.720 1.00 94.94 209 SER A N 1
ATOM 1572 C CA . SER A 1 209 ? -0.396 -9.877 19.455 1.00 94.94 209 SER A CA 1
ATOM 1573 C C . SER A 1 209 ? 0.895 -10.345 20.137 1.00 94.94 209 SER A C 1
ATOM 1575 O O . SER A 1 209 ? 1.122 -11.551 20.235 1.00 94.94 209 SER A O 1
ATOM 1577 N N . ARG A 1 210 ? 1.750 -9.409 20.583 1.00 94.81 210 ARG A N 1
ATOM 1578 C CA . ARG A 1 210 ? 3.091 -9.657 21.150 1.00 94.81 210 ARG A CA 1
ATOM 1579 C C . ARG A 1 210 ? 4.043 -10.416 20.218 1.00 94.81 210 ARG A C 1
ATOM 1581 O O . ARG A 1 210 ? 5.110 -10.862 20.652 1.00 94.81 210 ARG A O 1
ATOM 1588 N N . ARG A 1 211 ? 3.693 -10.552 18.937 1.00 95.44 211 ARG A N 1
ATOM 1589 C CA . ARG A 1 211 ? 4.607 -11.034 17.901 1.00 95.44 211 ARG A CA 1
ATOM 1590 C C . ARG A 1 211 ? 5.688 -9.987 17.651 1.00 95.44 211 ARG A C 1
ATOM 1592 O O . ARG A 1 211 ? 5.458 -8.788 17.816 1.00 95.44 211 ARG A O 1
ATOM 1599 N N . LYS A 1 212 ? 6.878 -10.452 17.277 1.00 98.19 212 LYS A N 1
ATOM 1600 C CA . LYS A 1 212 ? 7.956 -9.573 16.828 1.00 98.19 212 LYS A CA 1
ATOM 1601 C C . LYS A 1 212 ? 7.717 -9.285 15.347 1.00 98.19 212 LYS A C 1
ATOM 1603 O O . LYS A 1 212 ? 8.092 -10.107 14.526 1.00 98.19 212 LYS A O 1
ATOM 1608 N N . VAL A 1 213 ? 7.073 -8.158 15.051 1.00 98.69 213 VAL A N 1
ATOM 1609 C CA . VAL A 1 213 ? 6.754 -7.743 13.676 1.00 98.69 213 VAL A CA 1
ATOM 1610 C C . VAL A 1 213 ? 7.483 -6.448 13.349 1.00 98.69 213 VAL A C 1
ATOM 1612 O O . VAL A 1 213 ? 7.442 -5.502 14.138 1.00 98.69 213 VAL A O 1
ATOM 1615 N N . GLU A 1 214 ? 8.144 -6.401 12.200 1.00 98.81 214 GLU A N 1
ATOM 1616 C CA . GLU A 1 214 ? 8.762 -5.186 11.667 1.00 98.81 214 GLU A CA 1
ATOM 1617 C C . GLU A 1 214 ? 7.852 -4.546 10.616 1.00 98.81 214 GLU A C 1
ATOM 1619 O O . GLU A 1 214 ? 7.459 -5.194 9.655 1.00 98.81 214 GLU A O 1
ATOM 1624 N N . VAL A 1 215 ? 7.516 -3.271 10.795 1.00 98.88 215 VAL A N 1
ATOM 1625 C CA . VAL A 1 215 ? 6.721 -2.488 9.847 1.00 98.88 215 VAL A CA 1
ATOM 1626 C C . VAL A 1 215 ? 7.603 -1.383 9.275 1.00 98.88 215 VAL A C 1
ATOM 1628 O O . VAL A 1 215 ? 8.103 -0.536 10.023 1.00 98.88 215 VAL A O 1
ATOM 1631 N N . ARG A 1 216 ? 7.791 -1.368 7.957 1.00 98.88 216 ARG A N 1
ATOM 1632 C CA . ARG A 1 216 ? 8.549 -0.337 7.240 1.00 98.88 216 ARG A CA 1
ATOM 1633 C C . ARG A 1 216 ? 7.629 0.406 6.286 1.00 98.88 216 ARG A C 1
ATOM 1635 O O . ARG A 1 216 ? 6.945 -0.211 5.476 1.00 98.88 216 ARG A O 1
ATOM 1642 N N . VAL A 1 217 ? 7.624 1.732 6.374 1.00 98.75 217 VAL A N 1
ATOM 1643 C CA . VAL A 1 217 ? 6.879 2.605 5.464 1.00 98.75 217 VAL A CA 1
ATOM 1644 C C . VAL A 1 217 ? 7.850 3.517 4.733 1.00 98.75 217 VAL A C 1
ATOM 1646 O O . VAL A 1 217 ? 8.596 4.271 5.360 1.00 98.75 217 VAL A O 1
ATOM 1649 N N . LEU A 1 218 ? 7.835 3.452 3.405 1.00 98.44 218 LEU A N 1
ATOM 1650 C CA . LEU A 1 218 ? 8.701 4.238 2.539 1.00 98.44 218 LEU A CA 1
ATOM 1651 C C . LEU A 1 218 ? 7.874 5.104 1.597 1.00 98.44 218 LEU A C 1
ATOM 1653 O O . LEU A 1 218 ? 7.167 4.606 0.720 1.00 98.44 218 LEU A O 1
ATOM 1657 N N . ILE A 1 219 ? 8.009 6.414 1.762 1.00 98.25 219 ILE A N 1
ATOM 1658 C CA . ILE A 1 219 ? 7.262 7.406 1.001 1.00 98.25 219 ILE A CA 1
ATOM 1659 C C . ILE A 1 219 ? 8.213 8.084 0.021 1.00 98.25 219 ILE A C 1
ATOM 1661 O O . ILE A 1 219 ? 9.234 8.657 0.404 1.00 98.25 219 ILE A O 1
ATOM 1665 N N . GLY A 1 220 ? 7.900 8.033 -1.269 1.00 96.50 220 GLY A N 1
ATOM 1666 C CA . GLY A 1 220 ? 8.577 8.890 -2.234 1.00 96.50 220 GLY A CA 1
ATOM 1667 C C . GLY A 1 220 ? 8.062 10.312 -2.106 1.00 96.50 220 GLY A C 1
ATOM 1668 O O . GLY A 1 220 ? 6.865 10.541 -2.251 1.00 96.50 220 GLY A O 1
ATOM 1669 N N . GLN A 1 221 ? 8.949 11.267 -1.848 1.00 94.19 221 GLN A N 1
ATOM 1670 C CA . GLN A 1 221 ? 8.574 12.676 -1.728 1.00 94.19 221 GLN A CA 1
ATOM 1671 C C . GLN A 1 221 ? 9.067 13.480 -2.931 1.00 94.19 221 GLN A C 1
ATOM 1673 O O . GLN A 1 221 ? 10.195 13.298 -3.370 1.00 94.19 221 GLN A O 1
ATOM 1678 N N . PHE A 1 222 ? 8.273 14.412 -3.452 1.00 89.00 222 PHE A N 1
ATOM 1679 C CA . PHE A 1 222 ? 8.608 15.244 -4.617 1.00 89.00 222 PHE A CA 1
ATOM 1680 C C . PHE A 1 222 ? 8.524 16.741 -4.263 1.00 89.00 222 PHE A C 1
ATOM 1682 O O . PHE A 1 222 ? 7.764 17.102 -3.367 1.00 89.00 222 PHE A O 1
ATOM 1689 N N . PRO A 1 223 ? 9.347 17.617 -4.866 1.00 85.19 223 PRO A N 1
ATOM 1690 C CA . PRO A 1 223 ? 9.344 19.051 -4.553 1.00 85.19 223 PRO A CA 1
ATOM 1691 C C . PRO A 1 223 ? 8.041 19.744 -5.006 1.00 85.19 223 PRO A C 1
ATOM 1693 O O . PRO A 1 223 ? 7.378 19.243 -5.912 1.00 85.19 223 PRO A O 1
ATOM 1696 N N . PRO A 1 224 ? 7.682 20.916 -4.446 1.00 84.56 224 PRO A N 1
ATOM 1697 C CA . PRO A 1 224 ? 8.472 21.722 -3.507 1.00 84.56 224 PRO A CA 1
ATOM 1698 C C . PRO A 1 224 ? 8.325 21.302 -2.039 1.00 84.56 224 PRO A C 1
ATOM 1700 O O . PRO A 1 224 ? 9.226 21.555 -1.244 1.00 84.56 224 PRO A O 1
ATOM 1703 N N . GLU A 1 225 ? 7.219 20.654 -1.685 1.00 85.31 225 GLU A N 1
ATOM 1704 C CA . GLU A 1 225 ? 6.913 20.233 -0.314 1.00 85.31 225 GLU A CA 1
ATOM 1705 C C . GLU A 1 225 ? 7.667 18.956 0.067 1.00 85.31 225 GLU A C 1
ATOM 1707 O O . GLU A 1 225 ? 8.398 18.400 -0.743 1.00 85.31 225 GLU A O 1
ATOM 1712 N N . GLY A 1 226 ? 7.528 18.487 1.301 1.00 89.31 226 GLY A N 1
ATOM 1713 C CA . GLY A 1 226 ? 8.075 17.210 1.751 1.00 89.31 226 GLY A CA 1
ATOM 1714 C C . GLY A 1 226 ? 7.140 16.557 2.756 1.00 89.31 226 GLY A C 1
ATOM 1715 O O . GLY A 1 226 ? 6.161 17.160 3.192 1.00 89.31 226 GLY A O 1
ATOM 1716 N N . VAL A 1 227 ? 7.449 15.322 3.133 1.00 95.75 227 VAL A N 1
ATOM 1717 C CA . VAL A 1 227 ? 6.652 14.580 4.111 1.00 95.75 227 VAL A CA 1
ATOM 1718 C C . VAL A 1 227 ? 7.306 14.660 5.484 1.00 95.75 227 VAL A C 1
ATOM 1720 O O . VAL A 1 227 ? 8.471 14.296 5.648 1.00 95.75 227 VAL A O 1
ATOM 1723 N N . ASP A 1 228 ? 6.539 15.073 6.495 1.00 97.06 228 ASP A N 1
ATOM 1724 C CA . ASP A 1 228 ? 6.945 14.947 7.897 1.00 97.06 228 ASP A CA 1
ATOM 1725 C C . ASP A 1 228 ? 6.789 13.487 8.359 1.00 97.06 228 ASP A C 1
ATOM 1727 O O . ASP A 1 228 ? 5.785 13.075 8.948 1.00 97.06 228 ASP A O 1
ATOM 1731 N N . ALA A 1 229 ? 7.807 12.679 8.055 1.00 97.50 229 ALA A N 1
ATOM 1732 C CA . ALA A 1 229 ? 7.849 11.264 8.412 1.00 97.50 229 ALA A CA 1
ATOM 1733 C C . ALA A 1 229 ? 7.775 11.032 9.932 1.00 97.50 229 ALA A C 1
ATOM 1735 O O . ALA A 1 229 ? 7.237 10.016 10.374 1.00 97.50 229 ALA A O 1
ATOM 1736 N N . ALA A 1 230 ? 8.285 11.966 10.743 1.00 98.06 230 ALA A N 1
ATOM 1737 C CA . ALA A 1 230 ? 8.268 11.849 12.197 1.00 98.06 230 ALA A CA 1
ATOM 1738 C C . ALA A 1 230 ? 6.859 12.078 12.761 1.00 98.06 230 ALA A C 1
ATOM 1740 O O . ALA A 1 230 ? 6.417 11.321 13.633 1.00 98.06 230 ALA A O 1
ATOM 1741 N N . ALA A 1 231 ? 6.139 13.081 12.247 1.00 97.94 231 ALA A N 1
ATOM 1742 C CA . ALA A 1 231 ? 4.738 13.302 12.585 1.00 97.94 231 ALA A CA 1
ATOM 1743 C C . ALA A 1 231 ? 3.872 12.113 12.158 1.00 97.94 231 ALA A C 1
ATOM 1745 O O . ALA A 1 231 ? 3.098 11.605 12.972 1.00 97.94 231 ALA A O 1
ATOM 1746 N N . PHE A 1 232 ? 4.067 11.603 10.939 1.00 98.12 232 PHE A N 1
ATOM 1747 C CA . PHE A 1 232 ? 3.307 10.451 10.462 1.00 98.12 232 PHE A CA 1
ATOM 1748 C C . PHE A 1 232 ? 3.603 9.179 11.274 1.00 98.12 232 PHE A C 1
ATOM 1750 O O . PHE A 1 232 ? 2.679 8.484 11.695 1.00 98.12 232 PHE A O 1
ATOM 1757 N N . LEU A 1 233 ? 4.873 8.907 11.609 1.00 98.56 233 LEU A N 1
ATOM 1758 C CA . LEU A 1 233 ? 5.227 7.818 12.525 1.00 98.56 233 LEU A CA 1
ATOM 1759 C C . LEU A 1 233 ? 4.512 7.974 13.868 1.00 98.56 233 LEU A C 1
ATOM 1761 O O . LEU A 1 233 ? 3.951 7.004 14.374 1.00 98.56 233 LEU A O 1
ATOM 1765 N N . LYS A 1 234 ? 4.535 9.178 14.456 1.00 98.19 234 LYS A N 1
ATOM 1766 C CA . LYS A 1 234 ? 3.880 9.460 15.740 1.00 98.19 234 LYS A CA 1
ATOM 1767 C C . LYS A 1 234 ? 2.389 9.130 15.689 1.00 98.19 234 LYS A C 1
ATOM 1769 O O . LYS A 1 234 ? 1.903 8.514 16.637 1.00 98.19 234 LYS A O 1
ATOM 1774 N N . GLU A 1 235 ? 1.707 9.504 14.611 1.00 97.06 235 GLU A N 1
ATOM 1775 C CA . GLU A 1 235 ? 0.296 9.187 14.387 1.00 97.06 235 GLU A CA 1
ATOM 1776 C C . GLU A 1 235 ? 0.081 7.670 14.279 1.00 97.06 235 GLU A C 1
ATOM 1778 O O . GLU A 1 235 ? -0.689 7.097 15.049 1.00 97.06 235 GLU A O 1
ATOM 1783 N N . LEU A 1 236 ? 0.845 6.980 13.425 1.00 97.62 236 LEU A N 1
ATOM 1784 C CA . LEU A 1 236 ? 0.723 5.532 13.216 1.00 97.62 236 LEU A CA 1
ATOM 1785 C C . LEU A 1 236 ? 0.885 4.697 14.490 1.00 97.62 236 LEU A C 1
ATOM 1787 O O . LEU A 1 236 ? 0.242 3.656 14.633 1.00 97.62 236 LEU A O 1
ATOM 1791 N N . VAL A 1 237 ? 1.749 5.118 15.416 1.00 97.25 237 VAL A N 1
ATOM 1792 C CA . VAL A 1 237 ? 2.033 4.337 16.628 1.00 97.25 237 VAL A CA 1
ATOM 1793 C C . VAL A 1 237 ? 1.285 4.817 17.869 1.00 97.25 237 VAL A C 1
ATOM 1795 O O . VAL A 1 237 ? 1.495 4.247 18.940 1.00 97.25 237 VAL A O 1
ATOM 1798 N N . GLU A 1 238 ? 0.421 5.830 17.764 1.00 94.44 238 GLU A N 1
ATOM 1799 C CA . GLU A 1 238 ? -0.227 6.470 18.917 1.00 94.44 238 GLU A CA 1
ATOM 1800 C C . GLU A 1 238 ? -0.886 5.448 19.857 1.00 94.44 238 GLU A C 1
ATOM 1802 O O . GLU A 1 238 ? -0.609 5.421 21.057 1.00 94.44 238 GLU A O 1
ATOM 1807 N N . THR A 1 239 ? -1.692 4.535 19.310 1.00 91.06 239 THR A N 1
ATOM 1808 C CA . THR A 1 239 ? -2.359 3.488 20.101 1.00 91.06 239 THR A CA 1
ATOM 1809 C C . THR A 1 239 ? -1.389 2.391 20.539 1.00 91.06 239 THR A C 1
ATOM 1811 O O . THR A 1 239 ? -1.433 1.941 21.687 1.00 91.06 239 THR A O 1
ATOM 1814 N N . ALA A 1 240 ? -0.483 1.973 19.653 1.00 93.69 240 ALA A N 1
ATOM 1815 C CA . ALA A 1 240 ? 0.440 0.867 19.897 1.00 93.69 240 ALA A CA 1
ATOM 1816 C C . ALA A 1 240 ? 1.448 1.154 21.023 1.00 93.69 240 ALA A C 1
ATOM 1818 O O . ALA A 1 240 ? 1.817 0.235 21.754 1.00 93.69 240 ALA A O 1
ATOM 1819 N N . ARG A 1 241 ? 1.844 2.422 21.221 1.00 92.25 241 ARG A N 1
ATOM 1820 C CA . ARG A 1 241 ? 2.752 2.853 22.304 1.00 92.25 241 ARG A CA 1
ATOM 1821 C C . ARG A 1 241 ? 2.249 2.500 23.702 1.00 92.25 241 ARG A C 1
ATOM 1823 O O . ARG A 1 241 ? 3.056 2.307 24.605 1.00 92.25 241 ARG A O 1
ATOM 1830 N N . SER A 1 242 ? 0.933 2.426 23.882 1.00 90.00 242 SER A N 1
ATOM 1831 C CA . SER A 1 242 ? 0.312 2.132 25.178 1.00 90.00 242 SER A CA 1
ATOM 1832 C C . SER A 1 242 ? 0.202 0.636 25.491 1.00 90.00 242 SER A C 1
ATOM 1834 O O . SER A 1 242 ? -0.216 0.277 26.589 1.00 90.00 242 SER A O 1
ATOM 1836 N N . VAL A 1 243 ? 0.560 -0.248 24.550 1.00 92.75 243 VAL A N 1
ATOM 1837 C CA . VAL A 1 243 ? 0.371 -1.698 24.683 1.00 92.75 243 VAL A CA 1
ATOM 1838 C C . VAL A 1 243 ? 1.551 -2.339 25.433 1.00 92.75 243 VAL A C 1
ATOM 1840 O O . VAL A 1 243 ? 2.661 -2.400 24.893 1.00 92.75 243 VAL A O 1
ATOM 1843 N N . PRO A 1 244 ? 1.344 -2.888 26.649 1.00 92.56 244 PRO A N 1
ATOM 1844 C CA . PRO A 1 244 ? 2.425 -3.487 27.427 1.00 92.56 244 PRO A CA 1
ATOM 1845 C C . PRO A 1 244 ? 2.984 -4.752 26.769 1.00 92.56 244 PRO A C 1
ATOM 1847 O O . PRO A 1 244 ? 2.235 -5.645 26.364 1.00 92.56 244 PRO A O 1
ATOM 1850 N N . GLY A 1 245 ? 4.313 -4.852 26.710 1.00 94.31 245 GLY A N 1
ATOM 1851 C CA . GLY A 1 245 ? 5.004 -6.005 26.125 1.00 94.31 245 GLY A CA 1
ATOM 1852 C C . GLY A 1 245 ? 4.893 -6.096 24.600 1.00 94.31 245 GLY A C 1
ATOM 1853 O O . GLY A 1 245 ? 5.134 -7.171 24.048 1.00 94.31 245 GLY A O 1
ATOM 1854 N N . SER A 1 246 ? 4.521 -5.002 23.923 1.00 96.44 246 SER A N 1
ATOM 1855 C CA . SER A 1 246 ? 4.595 -4.916 22.463 1.00 96.44 246 SER A CA 1
ATOM 1856 C C . SER A 1 246 ? 6.019 -5.198 21.976 1.00 96.44 246 SER A C 1
ATOM 1858 O O . SER A 1 246 ? 6.999 -4.751 22.573 1.00 96.44 246 SER A O 1
ATOM 1860 N N . ARG A 1 247 ? 6.123 -5.947 20.875 1.00 97.44 247 ARG A N 1
ATOM 1861 C CA . ARG A 1 247 ? 7.387 -6.277 20.195 1.00 97.44 247 ARG A CA 1
ATOM 1862 C C . ARG A 1 247 ? 7.393 -5.817 18.736 1.00 97.44 247 ARG A C 1
ATOM 1864 O O . ARG A 1 247 ? 8.245 -6.250 17.964 1.00 97.44 247 ARG A O 1
ATOM 1871 N N . VAL A 1 248 ? 6.440 -4.962 18.366 1.00 98.25 248 VAL A N 1
ATOM 1872 C CA . VAL A 1 248 ? 6.363 -4.369 17.030 1.00 98.25 248 VAL A CA 1
ATOM 1873 C C . VAL A 1 248 ? 7.358 -3.224 16.925 1.00 98.25 248 VAL A C 1
ATOM 1875 O O . VAL A 1 248 ? 7.438 -2.387 17.822 1.00 98.25 248 VAL A O 1
ATOM 1878 N N . THR A 1 249 ? 8.100 -3.176 15.825 1.00 98.50 249 THR A N 1
ATOM 1879 C CA . THR A 1 249 ? 8.947 -2.036 15.457 1.00 98.50 249 THR A CA 1
ATOM 1880 C C . THR A 1 249 ? 8.366 -1.382 14.218 1.00 98.50 249 THR A C 1
ATOM 1882 O O . THR A 1 249 ? 8.030 -2.080 13.269 1.00 98.50 249 THR A O 1
ATOM 1885 N N . VAL A 1 250 ? 8.226 -0.057 14.234 1.00 98.75 250 VAL A N 1
ATOM 1886 C CA . VAL A 1 250 ? 7.691 0.714 13.106 1.00 98.75 250 VAL A CA 1
ATOM 1887 C C . VAL A 1 250 ? 8.722 1.749 12.686 1.00 98.75 250 VAL A C 1
ATOM 1889 O O . VAL A 1 250 ? 9.219 2.502 13.524 1.00 98.75 250 VAL A O 1
ATOM 1892 N N . SER A 1 251 ? 9.026 1.790 11.393 1.00 98.69 251 SER A N 1
ATOM 1893 C CA . SER A 1 251 ? 9.893 2.786 10.773 1.00 98.69 251 SER A CA 1
ATOM 1894 C C . SER A 1 251 ? 9.156 3.476 9.630 1.00 98.69 251 SER A C 1
ATOM 1896 O O . SER A 1 251 ? 8.418 2.843 8.878 1.00 98.69 251 SER A O 1
ATOM 1898 N N . VAL A 1 252 ? 9.341 4.790 9.522 1.00 98.69 252 VAL A N 1
ATOM 1899 C CA . VAL A 1 252 ? 8.788 5.613 8.445 1.00 98.69 252 VAL A CA 1
ATOM 1900 C C . VAL A 1 252 ? 9.927 6.447 7.885 1.00 98.69 252 VAL A C 1
ATOM 1902 O O . VAL A 1 252 ? 10.659 7.083 8.644 1.00 98.69 252 VAL A O 1
ATOM 1905 N N . SER A 1 253 ? 10.072 6.446 6.566 1.00 98.06 253 SER A N 1
ATOM 1906 C CA . SER A 1 253 ? 11.028 7.285 5.854 1.00 98.06 253 SER A CA 1
ATOM 1907 C C . SER A 1 253 ? 10.358 7.954 4.663 1.00 98.06 253 SER A C 1
ATOM 1909 O O . SER A 1 253 ? 9.498 7.363 4.009 1.00 98.06 253 SER A O 1
ATOM 1911 N N . ALA A 1 254 ? 10.783 9.179 4.370 1.00 96.50 254 ALA A N 1
ATOM 1912 C CA . ALA A 1 254 ? 10.428 9.894 3.157 1.00 96.50 254 ALA A CA 1
ATOM 1913 C C . ALA A 1 254 ? 11.705 10.205 2.374 1.00 96.50 254 ALA A C 1
ATOM 1915 O O . ALA A 1 254 ? 12.632 10.807 2.916 1.00 96.50 254 ALA A O 1
ATOM 1916 N N . MET A 1 255 ? 11.777 9.791 1.106 1.00 92.50 255 MET A N 1
ATOM 1917 C CA . MET A 1 255 ? 13.017 9.877 0.331 1.00 92.50 255 MET A CA 1
ATOM 1918 C C . MET A 1 255 ? 12.846 10.432 -1.082 1.00 92.50 255 MET A C 1
ATOM 1920 O O . MET A 1 255 ? 11.807 10.289 -1.730 1.00 92.50 255 MET A O 1
ATOM 1924 N N . ARG A 1 256 ? 13.941 11.025 -1.557 1.00 88.88 256 ARG A N 1
ATOM 1925 C CA . ARG A 1 256 ? 14.230 11.357 -2.954 1.00 88.88 256 ARG A CA 1
ATOM 1926 C C . ARG A 1 256 ? 15.512 10.645 -3.310 1.00 88.88 256 ARG A C 1
ATOM 1928 O O . ARG A 1 256 ? 16.448 10.669 -2.519 1.00 88.88 256 ARG A O 1
ATOM 1935 N N . SER A 1 257 ? 15.548 10.013 -4.474 1.00 83.50 257 SER A N 1
ATOM 1936 C CA . SER A 1 257 ? 16.797 9.445 -4.972 1.00 83.50 257 SER A CA 1
ATOM 1937 C C . SER A 1 257 ? 17.600 10.476 -5.762 1.00 83.50 257 SER A C 1
ATOM 1939 O O . SER A 1 257 ? 18.800 10.295 -5.930 1.00 83.50 257 SER A O 1
ATOM 1941 N N . CYS A 1 258 ? 16.947 11.525 -6.277 1.00 75.00 258 CYS A N 1
ATOM 1942 C CA . CYS A 1 258 ? 17.611 12.603 -6.992 1.00 75.00 258 CYS A CA 1
ATOM 1943 C C . CYS A 1 258 ? 16.783 13.896 -7.028 1.00 75.00 258 CYS A C 1
ATOM 1945 O O . CYS A 1 258 ? 15.582 13.865 -7.328 1.00 75.00 258 CYS A O 1
ATOM 1947 N N . THR A 1 259 ? 17.446 15.032 -6.801 1.00 62.28 259 THR A N 1
ATOM 1948 C CA . THR A 1 259 ? 16.937 16.379 -7.094 1.00 62.28 259 THR A CA 1
ATOM 1949 C C . THR A 1 259 ? 17.931 17.181 -7.937 1.00 62.28 259 THR A C 1
ATOM 1951 O O . THR A 1 259 ? 19.132 17.003 -7.809 1.00 62.28 259 THR A O 1
ATOM 1954 N N . VAL A 1 260 ? 17.446 18.117 -8.764 1.00 55.97 260 VAL A N 1
ATOM 1955 C CA . VAL A 1 260 ? 18.258 18.936 -9.705 1.00 55.97 260 VAL A CA 1
ATOM 1956 C C . VAL A 1 260 ? 19.358 19.773 -9.029 1.00 55.97 260 VAL A C 1
ATOM 1958 O O . VAL A 1 260 ? 20.266 20.262 -9.694 1.00 55.97 260 VAL A O 1
ATOM 1961 N N . LEU A 1 261 ? 19.296 19.933 -7.705 1.00 55.62 261 LEU A N 1
ATOM 1962 C CA . LEU A 1 261 ? 20.314 20.621 -6.906 1.00 55.62 261 LEU A CA 1
ATOM 1963 C C . LEU A 1 261 ? 21.446 19.688 -6.431 1.00 55.62 261 LEU A C 1
ATOM 1965 O O . LEU A 1 261 ? 22.428 20.159 -5.862 1.00 55.62 261 LEU A O 1
ATOM 1969 N N . GLU A 1 262 ? 21.318 18.382 -6.659 1.00 54.75 262 GLU A N 1
ATOM 1970 C CA . GLU A 1 262 ? 22.309 17.352 -6.350 1.00 54.75 262 GLU A CA 1
ATOM 1971 C C . GLU A 1 262 ? 23.074 16.954 -7.627 1.00 54.75 262 GLU A C 1
ATOM 1973 O O . GLU A 1 262 ? 22.745 17.371 -8.735 1.00 54.75 262 GLU A O 1
ATOM 1978 N N . SER A 1 263 ? 24.123 16.137 -7.504 1.00 52.66 263 SER A N 1
ATOM 1979 C CA . SER A 1 263 ? 25.004 15.683 -8.601 1.00 52.66 263 SER A CA 1
ATOM 1980 C C . SER A 1 263 ? 24.320 14.832 -9.689 1.00 52.66 263 SER A C 1
ATOM 1982 O O . SER A 1 263 ? 24.986 14.183 -10.498 1.00 52.66 263 SER A O 1
ATOM 1984 N N . CYS A 1 264 ? 22.992 14.820 -9.722 1.00 57.38 264 CYS A N 1
ATOM 1985 C CA . CYS A 1 264 ? 22.166 14.033 -10.606 1.00 57.38 264 CYS A CA 1
ATOM 1986 C C . CYS A 1 264 ? 21.191 14.966 -11.350 1.00 57.38 264 CYS A C 1
ATOM 1988 O O . CYS A 1 264 ? 20.390 15.695 -10.775 1.00 57.38 264 CYS A O 1
ATOM 1990 N N . ASN A 1 265 ? 21.277 14.965 -12.680 1.00 63.84 265 ASN A N 1
ATOM 1991 C CA . ASN A 1 265 ? 20.454 15.814 -13.540 1.00 63.84 265 ASN A CA 1
ATOM 1992 C C . ASN A 1 265 ? 19.101 15.135 -13.834 1.00 63.84 265 ASN A C 1
ATOM 1994 O O . ASN A 1 265 ? 18.826 14.777 -14.979 1.00 63.84 265 ASN A O 1
ATOM 1998 N N . SER A 1 266 ? 18.312 14.839 -12.795 1.00 66.62 266 SER A N 1
ATOM 1999 C CA . SER A 1 266 ? 17.025 14.133 -12.903 1.00 66.62 266 SER A CA 1
ATOM 2000 C C . SER A 1 266 ? 16.074 14.477 -11.750 1.00 66.62 266 SER A C 1
ATOM 2002 O O . SER A 1 266 ? 16.489 14.963 -10.700 1.00 66.62 266 SER A O 1
ATOM 2004 N N . PHE A 1 267 ? 14.787 14.200 -11.936 1.00 79.00 267 PHE A N 1
ATOM 2005 C CA . PHE A 1 267 ? 13.789 14.197 -10.874 1.00 79.00 267 PHE A CA 1
ATOM 2006 C C . PHE A 1 267 ? 13.403 12.750 -10.580 1.00 79.00 267 PHE A C 1
ATOM 2008 O O . PHE A 1 267 ? 12.750 12.101 -11.396 1.00 79.00 267 PHE A O 1
ATOM 2015 N N . SER A 1 268 ? 13.843 12.221 -9.434 1.00 82.31 268 SER A N 1
ATOM 2016 C CA . SER A 1 268 ? 13.592 10.820 -9.098 1.00 82.31 268 SER A CA 1
ATOM 2017 C C . SER A 1 268 ? 13.281 10.618 -7.620 1.00 82.31 268 SER A C 1
ATOM 2019 O O . SER A 1 268 ? 13.989 11.072 -6.717 1.00 82.31 268 SER A O 1
ATOM 2021 N N . TRP A 1 269 ? 12.202 9.885 -7.386 1.00 90.31 269 TRP A N 1
ATOM 2022 C CA . TRP A 1 269 ? 11.674 9.496 -6.085 1.00 90.31 269 TRP A CA 1
ATOM 2023 C C . TRP A 1 269 ? 10.905 8.187 -6.248 1.00 90.31 269 TRP A C 1
ATOM 2025 O O . TRP A 1 269 ? 10.543 7.792 -7.358 1.00 90.31 269 TRP A O 1
ATOM 2035 N N . ASN A 1 270 ? 10.638 7.505 -5.137 1.00 92.94 270 ASN A N 1
ATOM 2036 C CA . ASN A 1 270 ? 9.804 6.315 -5.180 1.00 92.94 270 ASN A CA 1
ATOM 2037 C C . ASN A 1 270 ? 8.386 6.658 -5.682 1.00 92.94 270 ASN A C 1
ATOM 2039 O O . ASN A 1 270 ? 7.734 7.557 -5.163 1.00 92.94 270 ASN A O 1
ATOM 2043 N N . HIS A 1 271 ? 7.888 5.920 -6.673 1.00 95.00 271 HIS A N 1
ATOM 2044 C CA . HIS A 1 271 ? 6.498 6.020 -7.134 1.00 95.00 271 HIS A CA 1
ATOM 2045 C C . HIS A 1 271 ? 5.762 4.668 -7.068 1.00 95.00 271 HIS A C 1
ATOM 2047 O O . HIS A 1 271 ? 4.607 4.563 -7.499 1.00 95.00 271 HIS A O 1
ATOM 2053 N N . GLY A 1 272 ? 6.409 3.637 -6.511 1.00 95.31 272 GLY A N 1
ATOM 2054 C CA . GLY A 1 272 ? 5.782 2.349 -6.226 1.00 95.31 272 GLY A CA 1
ATOM 2055 C C . GLY A 1 272 ? 4.636 2.498 -5.227 1.00 95.31 272 GLY A C 1
ATOM 2056 O O . GLY A 1 272 ? 4.654 3.410 -4.402 1.00 95.31 272 GLY A O 1
ATOM 2057 N N . LYS A 1 273 ? 3.625 1.633 -5.350 1.00 97.06 273 LYS A N 1
ATOM 2058 C CA . LYS A 1 273 ? 2.441 1.567 -4.482 1.00 97.06 273 LYS A CA 1
ATOM 2059 C C . LYS A 1 273 ? 2.172 0.102 -4.177 1.00 97.06 273 LYS A C 1
ATOM 2061 O O . LYS A 1 273 ? 1.563 -0.585 -4.993 1.00 97.06 273 LYS A O 1
ATOM 2066 N N . PHE A 1 274 ? 2.687 -0.388 -3.058 1.00 96.88 274 PHE A N 1
ATOM 2067 C CA . PHE A 1 274 ? 2.510 -1.783 -2.671 1.00 96.88 274 PHE A CA 1
ATOM 2068 C C . PHE A 1 274 ? 2.525 -1.963 -1.158 1.00 96.88 274 PHE A C 1
ATOM 2070 O O . PHE A 1 274 ? 3.101 -1.165 -0.420 1.00 96.88 274 PHE A O 1
ATOM 2077 N N . ILE A 1 275 ? 1.878 -3.043 -0.727 1.00 98.31 275 ILE A N 1
ATOM 2078 C CA . ILE A 1 275 ? 1.915 -3.555 0.637 1.00 98.31 275 ILE A CA 1
ATOM 2079 C C . ILE A 1 275 ? 2.323 -5.020 0.524 1.00 98.31 275 ILE A C 1
ATOM 2081 O O . ILE A 1 275 ? 1.640 -5.786 -0.154 1.00 98.31 275 ILE A O 1
ATOM 2085 N N . VAL A 1 276 ? 3.426 -5.396 1.162 1.00 98.31 276 VAL A N 1
ATOM 2086 C CA . VAL A 1 276 ? 3.907 -6.780 1.234 1.00 98.31 276 VAL A CA 1
ATOM 2087 C C . VAL A 1 276 ? 3.870 -7.215 2.690 1.00 98.31 276 VAL A C 1
ATOM 2089 O O . VAL A 1 276 ? 4.345 -6.491 3.564 1.00 98.31 276 VAL A O 1
ATOM 2092 N N . VAL A 1 277 ? 3.302 -8.390 2.956 1.00 98.62 277 VAL A N 1
ATOM 2093 C CA . VAL A 1 277 ? 3.187 -8.954 4.305 1.00 98.62 277 VAL A CA 1
ATOM 2094 C C . VAL A 1 277 ? 3.920 -10.285 4.347 1.00 98.62 277 VAL A C 1
ATOM 2096 O O . VAL A 1 277 ? 3.686 -11.149 3.510 1.00 98.62 277 VAL A O 1
ATOM 2099 N N . ASP A 1 278 ? 4.830 -10.447 5.306 1.00 98.50 278 ASP A N 1
ATOM 2100 C CA . ASP A 1 278 ? 5.608 -11.672 5.548 1.00 98.50 278 ASP A CA 1
ATOM 2101 C C . ASP A 1 278 ? 6.380 -12.209 4.314 1.00 98.50 278 ASP A C 1
ATOM 2103 O O . ASP A 1 278 ? 6.775 -13.378 4.277 1.00 98.50 278 ASP A O 1
ATOM 2107 N N . GLY A 1 279 ? 6.593 -11.365 3.294 1.00 94.56 279 GLY A N 1
ATOM 2108 C CA . GLY A 1 279 ? 7.219 -11.735 2.019 1.00 94.56 279 GLY A CA 1
ATOM 2109 C C . GLY A 1 279 ? 6.386 -12.698 1.163 1.00 94.56 279 GLY A C 1
ATOM 2110 O O . GLY A 1 279 ? 6.970 -13.507 0.439 1.00 94.56 279 GLY A O 1
ATOM 2111 N N . ARG A 1 280 ? 5.053 -12.671 1.291 1.00 90.31 280 ARG A N 1
ATOM 2112 C CA . ARG A 1 280 ? 4.118 -13.599 0.634 1.00 90.31 280 ARG A CA 1
ATOM 2113 C C . ARG A 1 280 ? 2.942 -12.886 -0.017 1.00 90.31 280 ARG A C 1
ATOM 2115 O O . ARG A 1 280 ? 2.614 -11.759 0.414 1.00 90.31 280 ARG A O 1
#